Protein AF-0000000072819219 (afdb_homodimer)

Structure (mmCIF, N/CA/C/O backbone):
data_AF-0000000072819219-model_v1
#
loop_
_entity.id
_entity.type
_entity.pdbx_description
1 polymer 'BHLH domain-containing protein'
#
loop_
_atom_site.group_PDB
_atom_site.id
_atom_site.type_symbol
_atom_site.label_atom_id
_atom_site.label_alt_id
_atom_site.label_comp_id
_atom_site.label_asym_id
_atom_site.label_entity_id
_atom_site.label_seq_id
_atom_site.pdbx_PDB_ins_code
_atom_site.Cartn_x
_atom_site.Cartn_y
_atom_site.Cartn_z
_atom_site.occupancy
_atom_site.B_iso_or_equiv
_atom_site.auth_seq_id
_atom_site.auth_comp_id
_atom_site.auth_asym_id
_atom_site.auth_atom_id
_atom_site.pdbx_PDB_model_num
ATOM 1 N N . MET A 1 1 ? -53.031 29.969 -7.188 1 31.7 1 MET A N 1
ATOM 2 C CA . MET A 1 1 ? -52.656 28.703 -6.559 1 31.7 1 MET A CA 1
ATOM 3 C C . MET A 1 1 ? -51.219 28.328 -6.91 1 31.7 1 MET A C 1
ATOM 5 O O . MET A 1 1 ? -50.969 27.797 -7.992 1 31.7 1 MET A O 1
ATOM 9 N N . ILE A 1 2 ? -50.281 29.25 -6.59 1 39.19 2 ILE A N 1
ATOM 10 C CA . ILE A 1 2 ? -48.844 29.328 -6.836 1 39.19 2 ILE A CA 1
ATOM 11 C C . ILE A 1 2 ? -48.156 28.188 -6.09 1 39.19 2 ILE A C 1
ATOM 13 O O . ILE A 1 2 ? -48.125 28.172 -4.855 1 39.19 2 ILE A O 1
ATOM 17 N N . THR A 1 3 ? -48.25 26.969 -6.57 1 36.38 3 THR A N 1
ATOM 18 C CA . THR A 1 3 ? -47.562 25.797 -6.059 1 36.38 3 THR A CA 1
ATOM 19 C C . THR A 1 3 ? -46.062 26.062 -6.004 1 36.38 3 THR A C 1
ATOM 21 O O . THR A 1 3 ? -45.438 26.312 -7.035 1 36.38 3 THR A O 1
ATOM 24 N N . ALA A 1 4 ? -45.625 26.719 -4.926 1 33.94 4 ALA A N 1
ATOM 25 C CA . ALA A 1 4 ? -44.219 26.859 -4.578 1 33.94 4 ALA A CA 1
ATOM 26 C C . ALA A 1 4 ? -43.469 25.531 -4.703 1 33.94 4 ALA A C 1
ATOM 28 O O . ALA A 1 4 ? -43.812 24.562 -4.027 1 33.94 4 ALA A O 1
ATOM 29 N N . ALA A 1 5 ? -43.125 25.172 -5.949 1 35.19 5 ALA A N 1
ATOM 30 C CA . ALA A 1 5 ? -42.25 24.031 -6.184 1 35.19 5 ALA A CA 1
ATOM 31 C C . ALA A 1 5 ? -41 24.094 -5.293 1 35.19 5 ALA A C 1
ATOM 33 O O . ALA A 1 5 ? -40.25 25.062 -5.336 1 35.19 5 ALA A O 1
ATOM 34 N N . LEU A 1 6 ? -41.188 23.656 -4.047 1 32.19 6 LEU A N 1
ATOM 35 C CA . LEU A 1 6 ? -40.031 23.469 -3.15 1 32.19 6 LEU A CA 1
ATOM 36 C C . LEU A 1 6 ? -38.906 22.781 -3.873 1 32.19 6 LEU A C 1
ATOM 38 O O . LEU A 1 6 ? -39.031 21.672 -4.395 1 32.19 6 LEU A O 1
ATOM 42 N N . ILE A 1 7 ? -38.125 23.516 -4.672 1 33.53 7 ILE A N 1
ATOM 43 C CA . ILE A 1 7 ? -36.844 23.031 -5.211 1 33.53 7 ILE A CA 1
ATOM 44 C C . ILE A 1 7 ? -36 22.438 -4.086 1 33.53 7 ILE A C 1
ATOM 46 O O . ILE A 1 7 ? -35.656 23.125 -3.133 1 33.53 7 ILE A O 1
ATOM 50 N N . SER A 1 8 ? -36.375 21.203 -3.682 1 31.69 8 SER A N 1
ATOM 51 C CA . SER A 1 8 ? -35.5 20.484 -2.771 1 31.69 8 SER A CA 1
ATOM 52 C C . SER A 1 8 ? -34.031 20.672 -3.168 1 31.69 8 SER A C 1
ATOM 54 O O . SER A 1 8 ? -33.656 20.391 -4.305 1 31.69 8 SER A O 1
ATOM 56 N N . LYS A 1 9 ? -33.438 21.75 -2.701 1 34.47 9 LYS A N 1
ATOM 57 C CA . LYS A 1 9 ? -31.984 21.844 -2.754 1 34.47 9 LYS A CA 1
ATOM 58 C C . LYS A 1 9 ? -31.328 20.5 -2.434 1 34.47 9 LYS A C 1
ATOM 60 O O . LYS A 1 9 ? -31.484 19.984 -1.327 1 34.47 9 LYS A O 1
ATOM 65 N N . ARG A 1 10 ? -31.375 19.578 -3.438 1 32.88 10 ARG A N 1
ATOM 66 C CA . ARG A 1 10 ? -30.484 18.438 -3.295 1 32.88 10 ARG A CA 1
ATOM 67 C C . ARG A 1 10 ? -29.156 18.844 -2.68 1 32.88 10 ARG A C 1
ATOM 69 O O . ARG A 1 10 ? -28.484 19.75 -3.172 1 32.88 10 ARG A O 1
ATOM 76 N N . ASN A 1 11 ? -29.062 18.859 -1.37 1 31.69 11 ASN A N 1
ATOM 77 C CA . ASN A 1 11 ? -27.781 18.953 -0.695 1 31.69 11 ASN A CA 1
ATOM 78 C C . ASN A 1 11 ? -26.656 18.328 -1.525 1 31.69 11 ASN A C 1
ATOM 80 O O . ASN A 1 11 ? -26.828 17.234 -2.066 1 31.69 11 ASN A O 1
ATOM 84 N N . PRO A 1 12 ? -25.906 19.094 -2.297 1 34.06 12 PRO A N 1
ATOM 85 C CA . PRO A 1 12 ? -24.797 18.438 -3.006 1 34.06 12 PRO A CA 1
ATOM 86 C C . PRO A 1 12 ? -24.234 17.25 -2.236 1 34.06 12 PRO A C 1
ATOM 88 O O . PRO A 1 12 ? -23.859 17.391 -1.07 1 34.06 12 PRO A O 1
ATOM 91 N N . GLU A 1 13 ? -24.812 16.094 -2.199 1 35.03 13 GLU A N 1
ATOM 92 C CA . GLU A 1 13 ? -24.219 14.852 -1.725 1 35.03 13 GLU A CA 1
ATOM 93 C C . GLU A 1 13 ? -22.703 14.891 -1.84 1 35.03 13 GLU A C 1
ATOM 95 O O . GLU A 1 13 ? -22.156 15.352 -2.85 1 35.03 13 GLU A O 1
ATOM 100 N N . GLY A 1 14 ? -22 15.266 -0.851 1 34.5 14 GLY A N 1
ATOM 101 C CA . GLY A 1 14 ? -20.547 15.227 -0.742 1 34.5 14 GLY A CA 1
ATOM 102 C C . GLY A 1 14 ? -19.906 14.18 -1.637 1 34.5 14 GLY A C 1
ATOM 103 O O . GLY A 1 14 ? -20.422 13.055 -1.747 1 34.5 14 GLY A O 1
ATOM 104 N N . SER A 1 15 ? -19.453 14.445 -2.844 1 39.25 15 SER A N 1
ATOM 105 C CA . SER A 1 15 ? -18.641 13.617 -3.732 1 39.25 15 SER A CA 1
ATOM 106 C C . SER A 1 15 ? -17.812 12.609 -2.945 1 39.25 15 SER A C 1
ATOM 108 O O . SER A 1 15 ? -16.797 12.977 -2.334 1 39.25 15 SER A O 1
ATOM 110 N N . THR A 1 16 ? -18.328 11.812 -2.066 1 41.88 16 THR A N 1
ATOM 111 C CA . THR A 1 16 ? -17.562 10.695 -1.522 1 41.88 16 THR A CA 1
ATOM 112 C C . THR A 1 16 ? -16.594 10.133 -2.566 1 41.88 16 THR A C 1
ATOM 114 O O . THR A 1 16 ? -17.016 9.727 -3.652 1 41.88 16 THR A O 1
ATOM 117 N N . SER A 1 17 ? -15.477 10.773 -2.805 1 48.47 17 SER A N 1
ATOM 118 C CA . SER A 1 17 ? -14.398 10.25 -3.637 1 48.47 17 SER A CA 1
ATOM 119 C C . SER A 1 17 ? -14.438 8.727 -3.707 1 48.47 17 SER A C 1
ATOM 121 O O . SER A 1 17 ? -14.227 8.047 -2.699 1 48.47 17 SER A O 1
ATOM 123 N N . GLU A 1 18 ? -15.438 8.195 -4.324 1 51.66 18 GLU A N 1
ATOM 124 C CA . GLU A 1 18 ? -15.586 6.773 -4.613 1 51.66 18 GLU A CA 1
ATOM 125 C C . GLU A 1 18 ? -14.227 6.121 -4.855 1 51.66 18 GLU A C 1
ATOM 127 O O . GLU A 1 18 ? -13.391 6.66 -5.594 1 51.66 18 GLU A O 1
ATOM 132 N N . ASN A 1 19 ? -13.758 5.367 -3.955 1 62.84 19 ASN A N 1
ATOM 133 C CA . ASN A 1 19 ? -12.539 4.586 -4.113 1 62.84 19 ASN A CA 1
ATOM 134 C C . ASN A 1 19 ? -12.43 3.994 -5.516 1 62.84 19 ASN A C 1
ATOM 136 O O . ASN A 1 19 ? -13.18 3.088 -5.875 1 62.84 19 ASN A O 1
ATOM 140 N N . LYS A 1 20 ? -11.867 4.734 -6.457 1 77.12 20 LYS A N 1
ATOM 141 C CA . LYS A 1 20 ? -11.617 4.355 -7.848 1 77.12 20 LYS A CA 1
ATOM 142 C C . LYS A 1 20 ? -11.109 2.918 -7.941 1 77.12 20 LYS A C 1
ATOM 144 O O . LYS A 1 20 ? -11.375 2.225 -8.922 1 77.12 20 LYS A O 1
ATOM 149 N N . TRP A 1 21 ? -10.492 2.363 -6.883 1 86.62 21 TRP A N 1
ATOM 150 C CA . TRP A 1 21 ? -9.82 1.07 -6.922 1 86.62 21 TRP A CA 1
ATOM 151 C C . TRP A 1 21 ? -10.703 -0.025 -6.336 1 86.62 21 TRP A C 1
ATOM 153 O O . TRP A 1 21 ? -10.414 -1.214 -6.492 1 86.62 21 TRP A O 1
ATOM 163 N N . GLY A 1 22 ? -11.797 0.302 -5.754 1 74.81 22 GLY A N 1
ATOM 164 C CA . GLY A 1 22 ? -12.617 -0.673 -5.055 1 74.81 22 GLY A CA 1
ATOM 165 C C . GLY A 1 22 ? -13.57 -1.417 -5.973 1 74.81 22 GLY A C 1
ATOM 166 O O . GLY A 1 22 ? -14.156 -2.426 -5.578 1 74.81 22 GLY A O 1
ATOM 167 N N . THR A 1 23 ? -13.5 -1.023 -7.156 1 75.38 23 THR A N 1
ATOM 168 C CA . THR A 1 23 ? -14.477 -1.645 -8.047 1 75.38 23 THR A CA 1
ATOM 169 C C . THR A 1 23 ? -13.93 -2.943 -8.625 1 75.38 23 THR A C 1
ATOM 171 O O . THR A 1 23 ? -12.727 -3.068 -8.852 1 75.38 23 THR A O 1
ATOM 174 N N . GLY A 1 24 ? -14.859 -3.984 -8.828 1 87.06 24 GLY A N 1
ATOM 175 C CA . GLY A 1 24 ? -14.523 -5.262 -9.438 1 87.06 24 GLY A CA 1
ATOM 176 C C . GLY A 1 24 ? -13.992 -5.129 -10.852 1 87.06 24 GLY A C 1
ATOM 177 O O . GLY A 1 24 ? -13.242 -5.984 -11.32 1 87.06 24 GLY A O 1
ATOM 178 N N . ALA A 1 25 ? -14.312 -4.039 -11.438 1 89.88 25 ALA A N 1
ATOM 179 C CA . ALA A 1 25 ? -13.891 -3.846 -12.82 1 89.88 25 ALA A CA 1
ATOM 180 C C . ALA A 1 25 ? -12.391 -3.592 -12.906 1 89.88 25 ALA A C 1
ATOM 182 O O . ALA A 1 25 ? -11.711 -4.129 -13.789 1 89.88 25 ALA A O 1
ATOM 183 N N . ARG A 1 26 ? -11.875 -2.807 -12.031 1 91.06 26 ARG A N 1
ATOM 184 C CA . ARG A 1 26 ? -10.445 -2.512 -12.047 1 91.06 26 ARG A CA 1
ATOM 185 C C . ARG A 1 26 ? -9.625 -3.748 -11.695 1 91.06 26 ARG A C 1
ATOM 187 O O . ARG A 1 26 ? -8.547 -3.969 -12.258 1 91.06 26 ARG A O 1
ATOM 194 N N . GLU A 1 27 ? -10.141 -4.457 -10.836 1 92.75 27 GLU A N 1
ATOM 195 C CA . GLU A 1 27 ? -9.484 -5.711 -10.477 1 92.75 27 GLU A CA 1
ATOM 196 C C . GLU A 1 27 ? -9.398 -6.656 -11.664 1 92.75 27 GLU A C 1
ATOM 198 O O . GLU A 1 27 ? -8.359 -7.27 -11.906 1 92.75 27 GLU A O 1
ATOM 203 N N . ARG A 1 28 ? -10.531 -6.785 -12.375 1 93 28 ARG A N 1
ATOM 204 C CA . ARG A 1 28 ? -10.578 -7.66 -13.547 1 93 28 ARG A CA 1
ATOM 205 C C . ARG A 1 28 ? -9.625 -7.172 -14.633 1 93 28 ARG A C 1
ATOM 207 O O . ARG A 1 28 ? -8.938 -7.973 -15.266 1 93 28 ARG A O 1
ATOM 214 N N . THR A 1 29 ? -9.625 -5.926 -14.852 1 94.06 29 THR A N 1
ATOM 215 C CA . THR A 1 29 ? -8.719 -5.34 -15.828 1 94.06 29 THR A CA 1
ATOM 216 C C . THR A 1 29 ? -7.27 -5.602 -15.453 1 94.06 29 THR A C 1
ATOM 218 O O . THR A 1 29 ? -6.453 -5.965 -16.297 1 94.06 29 THR A O 1
ATOM 221 N N . TYR A 1 30 ? -6.957 -5.406 -14.211 1 95.44 30 TYR A N 1
ATOM 222 C CA . TYR A 1 30 ? -5.598 -5.656 -13.75 1 95.44 30 TYR A CA 1
ATOM 223 C C . TYR A 1 30 ? -5.207 -7.117 -13.961 1 95.44 30 TYR A C 1
ATOM 225 O O . TYR A 1 30 ? -4.113 -7.41 -14.445 1 95.44 30 TYR A O 1
ATOM 233 N N . ARG A 1 31 ? -6.07 -7.961 -13.516 1 93.94 31 ARG A N 1
ATOM 234 C CA . ARG A 1 31 ? -5.793 -9.383 -13.664 1 93.94 31 ARG A CA 1
ATOM 235 C C . ARG A 1 31 ? -5.516 -9.742 -15.117 1 93.94 31 ARG A C 1
ATOM 237 O O . ARG A 1 31 ? -4.566 -10.477 -15.414 1 93.94 31 ARG A O 1
ATOM 244 N N . ARG A 1 32 ? -6.34 -9.227 -15.93 1 94.19 32 ARG A N 1
ATOM 245 C CA . ARG A 1 32 ? -6.168 -9.492 -17.359 1 94.19 32 ARG A CA 1
ATOM 246 C C . ARG A 1 32 ? -4.828 -8.969 -17.859 1 94.19 32 ARG A C 1
ATOM 248 O O . ARG A 1 32 ? -4.094 -9.68 -18.547 1 94.19 32 ARG A O 1
ATOM 255 N N . ARG A 1 33 ? -4.527 -7.824 -17.516 1 93.31 33 ARG A N 1
ATOM 256 C CA . ARG A 1 33 ? -3.277 -7.207 -17.938 1 93.31 33 ARG A CA 1
ATOM 257 C C . ARG A 1 33 ? -2.076 -7.953 -17.375 1 93.31 33 ARG A C 1
ATOM 259 O O . ARG A 1 33 ? -1.057 -8.109 -18.047 1 93.31 33 ARG A O 1
ATOM 266 N N . LEU A 1 34 ? -2.197 -8.328 -16.125 1 93.19 34 LEU A N 1
ATOM 267 C CA . LEU A 1 34 ? -1.106 -9.055 -15.492 1 93.19 34 LEU A CA 1
ATOM 268 C C . LEU A 1 34 ? -0.851 -10.383 -16.203 1 93.19 34 LEU A C 1
ATOM 270 O O . LEU A 1 34 ? 0.296 -10.711 -16.516 1 93.19 34 LEU A O 1
ATOM 274 N N . LEU A 1 35 ? -1.87 -11.141 -16.453 1 91.88 35 LEU A N 1
ATOM 275 C CA . LEU A 1 35 ? -1.737 -12.43 -17.125 1 91.88 35 LEU A CA 1
ATOM 276 C C . LEU A 1 35 ? -1.16 -12.258 -18.531 1 91.88 35 LEU A C 1
ATOM 278 O O . LEU A 1 35 ? -0.298 -13.031 -18.953 1 91.88 35 LEU A O 1
ATOM 282 N N . GLU A 1 36 ? -1.673 -11.25 -19.234 1 91.81 36 GLU A N 1
ATOM 283 C CA . GLU A 1 36 ? -1.146 -10.961 -20.562 1 91.81 36 GLU A CA 1
ATOM 284 C C . GLU A 1 36 ? 0.342 -10.633 -20.516 1 91.81 36 GLU A C 1
ATOM 286 O O . GLU A 1 36 ? 1.123 -11.117 -21.328 1 91.81 36 GLU A O 1
ATOM 291 N N . ALA A 1 37 ? 0.728 -9.828 -19.5 1 90.25 37 ALA A N 1
ATOM 292 C CA . ALA A 1 37 ? 2.123 -9.414 -19.375 1 90.25 37 ALA A CA 1
ATOM 293 C C . ALA A 1 37 ? 3.008 -10.594 -18.969 1 90.25 37 ALA A C 1
ATOM 295 O O . ALA A 1 37 ? 4.137 -10.719 -19.453 1 90.25 37 ALA A O 1
ATOM 296 N N . LEU A 1 38 ? 2.525 -11.461 -18.188 1 87.94 38 LEU A N 1
ATOM 297 C CA . LEU A 1 38 ? 3.285 -12.633 -17.75 1 87.94 38 LEU A CA 1
ATOM 298 C C . LEU A 1 38 ? 3.484 -13.609 -18.906 1 87.94 38 LEU A C 1
ATOM 300 O O . LEU A 1 38 ? 4.551 -14.203 -19.047 1 87.94 38 LEU A O 1
ATOM 304 N N . CYS A 1 39 ? 2.484 -13.758 -19.641 1 88.5 39 CYS A N 1
ATOM 305 C CA . CYS A 1 39 ? 2.566 -14.633 -20.812 1 88.5 39 CYS A CA 1
ATOM 306 C C . CYS A 1 39 ? 3.596 -14.125 -21.812 1 88.5 39 CYS A C 1
ATOM 308 O O . CYS A 1 39 ? 4.359 -14.906 -22.375 1 88.5 39 CYS A O 1
ATOM 310 N N . ARG A 1 40 ? 3.619 -12.852 -21.969 1 85.94 40 ARG A N 1
ATOM 311 C CA . ARG A 1 40 ? 4.59 -12.258 -22.891 1 85.94 40 ARG A CA 1
ATOM 312 C C . ARG A 1 40 ? 6.012 -12.43 -22.359 1 85.94 40 ARG A C 1
ATOM 314 O O . ARG A 1 40 ? 6.945 -12.625 -23.141 1 85.94 40 ARG A O 1
ATOM 321 N N . ALA A 1 41 ? 6.164 -12.375 -21.062 1 82.5 41 ALA A N 1
ATOM 322 C CA . ALA A 1 41 ? 7.484 -12.492 -20.453 1 82.5 41 ALA A CA 1
ATOM 323 C C . ALA A 1 41 ? 7.992 -13.93 -20.516 1 82.5 41 ALA A C 1
ATOM 325 O O . ALA A 1 41 ? 9.195 -14.172 -20.656 1 82.5 41 ALA A O 1
ATOM 326 N N . ARG A 1 42 ? 7.141 -14.906 -20.328 1 79.88 42 ARG A N 1
ATOM 327 C CA . ARG A 1 42 ? 7.516 -16.312 -20.359 1 79.88 42 ARG A CA 1
ATOM 328 C C . ARG A 1 42 ? 7.977 -16.719 -21.75 1 79.88 42 ARG A C 1
ATOM 330 O O . ARG A 1 42 ? 8.812 -17.609 -21.906 1 79.88 42 ARG A O 1
ATOM 337 N N . GLY A 1 43 ? 7.355 -16.219 -22.672 1 74.31 43 GLY A N 1
ATOM 338 C CA . GLY A 1 43 ? 7.719 -16.562 -24.031 1 74.31 43 GLY A CA 1
ATOM 339 C C . GLY A 1 43 ? 8.953 -15.844 -24.531 1 74.31 43 GLY A C 1
ATOM 340 O O . GLY A 1 43 ? 9.547 -16.219 -25.531 1 74.31 43 GLY A O 1
ATOM 341 N N . GLY A 1 44 ? 9.336 -14.875 -23.797 1 70.94 44 GLY A N 1
ATOM 342 C CA . GLY A 1 44 ? 10.469 -14.102 -24.266 1 70.94 44 GLY A CA 1
ATOM 343 C C . GLY A 1 44 ? 11.75 -14.383 -23.5 1 70.94 44 GLY A C 1
ATOM 344 O O . GLY A 1 44 ? 11.805 -15.32 -22.703 1 70.94 44 GLY A O 1
ATOM 345 N N . SER A 1 45 ? 12.812 -13.742 -23.906 1 67.81 45 SER A N 1
ATOM 346 C CA . SER A 1 45 ? 14.156 -13.906 -23.359 1 67.81 45 SER A CA 1
ATOM 347 C C . SER A 1 45 ? 14.234 -13.414 -21.922 1 67.81 45 SER A C 1
ATOM 349 O O . SER A 1 45 ? 15.125 -13.82 -21.172 1 67.81 45 SER A O 1
ATOM 351 N N . ALA A 1 46 ? 13.273 -12.594 -21.562 1 65.75 46 ALA A N 1
ATOM 352 C CA . ALA A 1 46 ? 13.406 -12.008 -20.234 1 65.75 46 ALA A CA 1
ATOM 353 C C . ALA A 1 46 ? 12.594 -12.789 -19.203 1 65.75 46 ALA A C 1
ATOM 355 O O . ALA A 1 46 ? 11.391 -12.555 -19.047 1 65.75 46 ALA A O 1
ATOM 356 N N . SER A 1 47 ? 12.969 -14.031 -18.953 1 72.25 47 SER A N 1
ATOM 357 C CA . SER A 1 47 ? 12.266 -14.852 -17.969 1 72.25 47 SER A CA 1
ATOM 358 C C . SER A 1 47 ? 12.914 -14.742 -16.594 1 72.25 47 SER A C 1
ATOM 360 O O . SER A 1 47 ? 14.062 -14.305 -16.469 1 72.25 47 SER A O 1
ATOM 362 N N . GLY A 1 48 ? 12.062 -14.562 -15.508 1 80.38 48 GLY A N 1
ATOM 363 C CA . GLY A 1 48 ? 12.617 -14.523 -14.164 1 80.38 48 GLY A CA 1
ATOM 364 C C . GLY A 1 48 ? 11.891 -13.562 -13.25 1 80.38 48 GLY A C 1
ATOM 365 O O . GLY A 1 48 ? 10.867 -12.984 -13.625 1 80.38 48 GLY A O 1
ATOM 366 N N . PRO A 1 49 ? 12.445 -13.406 -12.188 1 84.62 49 PRO A N 1
ATOM 367 C CA . PRO A 1 49 ? 11.797 -12.578 -11.172 1 84.62 49 PRO A CA 1
ATOM 368 C C . PRO A 1 49 ? 11.672 -11.117 -11.586 1 84.62 49 PRO A C 1
ATOM 370 O O . PRO A 1 49 ? 10.695 -10.453 -11.242 1 84.62 49 PRO A O 1
ATOM 373 N N . ARG A 1 50 ? 12.609 -10.594 -12.297 1 87.69 50 ARG A N 1
ATOM 374 C CA . ARG A 1 50 ? 12.57 -9.211 -12.742 1 87.69 50 ARG A CA 1
ATOM 375 C C . ARG A 1 50 ? 11.469 -9.008 -13.781 1 87.69 50 ARG A C 1
ATOM 377 O O . ARG A 1 50 ? 10.789 -7.973 -13.781 1 87.69 50 ARG A O 1
ATOM 384 N N . ALA A 1 51 ? 11.367 -9.969 -14.609 1 87.88 51 ALA A N 1
ATOM 385 C CA . ALA A 1 51 ? 10.328 -9.891 -15.633 1 87.88 51 ALA A CA 1
ATOM 386 C C . ALA A 1 51 ? 8.938 -9.914 -15.008 1 87.88 51 ALA A C 1
ATOM 388 O O . ALA A 1 51 ? 8.039 -9.203 -15.461 1 87.88 51 ALA A O 1
ATOM 389 N N . VAL A 1 52 ? 8.773 -10.68 -13.969 1 88.56 52 VAL A N 1
ATOM 390 C CA . VAL A 1 52 ? 7.496 -10.766 -13.273 1 88.56 52 VAL A CA 1
ATOM 391 C C . VAL A 1 52 ? 7.199 -9.445 -12.578 1 88.56 52 VAL A C 1
ATOM 393 O O . VAL A 1 52 ? 6.062 -8.961 -12.609 1 88.56 52 VAL A O 1
ATOM 396 N N . LYS A 1 53 ? 8.242 -8.93 -11.992 1 91.44 53 LYS A N 1
ATOM 397 C CA . LYS A 1 53 ? 8.086 -7.633 -11.336 1 91.44 53 LYS A CA 1
ATOM 398 C C . LYS A 1 53 ? 7.656 -6.562 -12.336 1 91.44 53 LYS A C 1
ATOM 400 O O . LYS A 1 53 ? 6.727 -5.797 -12.07 1 91.44 53 LYS A O 1
ATOM 405 N N . GLU A 1 54 ? 8.328 -6.543 -13.422 1 90.88 54 GLU A N 1
ATOM 406 C CA . GLU A 1 54 ? 8.016 -5.551 -14.445 1 90.88 54 GLU A CA 1
ATOM 407 C C . GLU A 1 54 ? 6.598 -5.742 -14.984 1 90.88 54 GLU A C 1
ATOM 409 O O . GLU A 1 54 ? 5.895 -4.766 -15.242 1 90.88 54 GLU A O 1
ATOM 414 N N . ALA A 1 55 ? 6.262 -6.965 -15.125 1 91.94 55 ALA A N 1
ATOM 415 C CA . ALA A 1 55 ? 4.91 -7.277 -15.586 1 91.94 55 ALA A CA 1
ATOM 416 C C . ALA A 1 55 ? 3.861 -6.797 -14.586 1 91.94 55 ALA A C 1
ATOM 418 O O . ALA A 1 55 ? 2.893 -6.133 -14.969 1 91.94 55 ALA A O 1
ATOM 419 N N . ALA A 1 56 ? 4.078 -7.102 -13.344 1 94.06 56 ALA A N 1
ATOM 420 C CA . ALA A 1 56 ? 3.131 -6.723 -12.305 1 94.06 56 ALA A CA 1
ATOM 421 C C . ALA A 1 56 ? 3.057 -5.207 -12.148 1 94.06 56 ALA A C 1
ATOM 423 O O . ALA A 1 56 ? 1.969 -4.641 -12.023 1 94.06 56 ALA A O 1
ATOM 424 N N . ASP A 1 57 ? 4.199 -4.504 -12.172 1 93.5 57 ASP A N 1
ATOM 425 C CA . ASP A 1 57 ? 4.254 -3.053 -12.031 1 93.5 57 ASP A CA 1
ATOM 426 C C . ASP A 1 57 ? 3.584 -2.359 -13.219 1 93.5 57 ASP A C 1
ATOM 428 O O . ASP A 1 57 ? 2.809 -1.42 -13.039 1 93.5 57 ASP A O 1
ATOM 432 N N . SER A 1 58 ? 3.969 -2.842 -14.445 1 93.25 58 SER A N 1
ATOM 433 C CA . SER A 1 58 ? 3.387 -2.227 -15.633 1 93.25 58 SER A CA 1
ATOM 434 C C . SER A 1 58 ? 1.879 -2.441 -15.68 1 93.25 58 SER A C 1
ATOM 436 O O . SER A 1 58 ? 1.129 -1.534 -16.047 1 93.25 58 SER A O 1
ATOM 438 N N . ALA A 1 59 ? 1.428 -3.613 -15.328 1 95.94 59 ALA A N 1
ATOM 439 C CA . ALA A 1 59 ? -0.007 -3.883 -15.289 1 95.94 59 ALA A CA 1
ATOM 440 C C . ALA A 1 59 ? -0.715 -2.951 -14.312 1 95.94 59 ALA A C 1
ATOM 442 O O . ALA A 1 59 ? -1.792 -2.43 -14.617 1 95.94 59 ALA A O 1
ATOM 443 N N . LEU A 1 60 ? -0.116 -2.74 -13.18 1 96.44 60 LEU A N 1
ATOM 444 C CA . LEU A 1 60 ? -0.707 -1.854 -12.18 1 96.44 60 LEU A CA 1
ATOM 445 C C . LEU A 1 60 ? -0.774 -0.421 -12.695 1 96.44 60 LEU A C 1
ATOM 447 O O . LEU A 1 60 ? -1.819 0.227 -12.609 1 96.44 60 LEU A O 1
ATOM 451 N N . ALA A 1 61 ? 0.35 0.025 -13.227 1 96.12 61 ALA A N 1
ATOM 452 C CA . ALA A 1 61 ? 0.426 1.396 -13.719 1 96.12 61 ALA A CA 1
ATOM 453 C C . ALA A 1 61 ? -0.538 1.612 -14.883 1 96.12 61 ALA A C 1
ATOM 455 O O . ALA A 1 61 ? -1.178 2.662 -14.984 1 96.12 61 ALA A O 1
ATOM 456 N N . LEU A 1 62 ? -0.705 0.628 -15.719 1 94.69 62 LEU A N 1
ATOM 457 C CA . LEU A 1 62 ? -1.607 0.733 -16.859 1 94.69 62 LEU A CA 1
ATOM 458 C C . LEU A 1 62 ? -3.062 0.735 -16.406 1 94.69 62 LEU A C 1
ATOM 460 O O . LEU A 1 62 ? -3.906 1.4 -17 1 94.69 62 LEU A O 1
ATOM 464 N N . THR A 1 63 ? -3.285 -0.017 -15.375 1 95.12 63 THR A N 1
ATOM 465 C CA . THR A 1 63 ? -4.633 -0.022 -14.82 1 95.12 63 THR A CA 1
ATOM 466 C C . THR A 1 63 ? -4.992 1.349 -14.258 1 95.12 63 THR A C 1
ATOM 468 O O . THR A 1 63 ? -6.156 1.744 -14.266 1 95.12 63 THR A O 1
ATOM 471 N N . ALA A 1 64 ? -3.998 2.074 -13.789 1 94.06 64 ALA A N 1
ATOM 472 C CA . ALA A 1 64 ? -4.195 3.43 -13.281 1 94.06 64 ALA A CA 1
ATOM 473 C C . ALA A 1 64 ? -4.336 4.426 -14.43 1 94.06 64 ALA A C 1
ATOM 475 O O . ALA A 1 64 ? -4.605 5.609 -14.203 1 94.06 64 ALA A O 1
ATOM 476 N N . ARG A 1 65 ? -4.152 4.062 -15.547 1 89.69 65 ARG A N 1
ATOM 477 C CA . ARG A 1 65 ? -4.332 4.812 -16.781 1 89.69 65 ARG A CA 1
ATOM 478 C C . ARG A 1 65 ? -3.408 6.027 -16.828 1 89.69 65 ARG A C 1
ATOM 480 O O . ARG A 1 65 ? -3.777 7.078 -17.359 1 89.69 65 ARG A O 1
ATOM 487 N N . GLY A 1 66 ? -2.307 5.984 -16.078 1 84.31 66 GLY A N 1
ATOM 488 C CA . GLY A 1 66 ? -1.341 7.074 -16.078 1 84.31 66 GLY A CA 1
ATOM 489 C C . GLY A 1 66 ? -1.886 8.359 -15.492 1 84.31 66 GLY A C 1
ATOM 490 O O . GLY A 1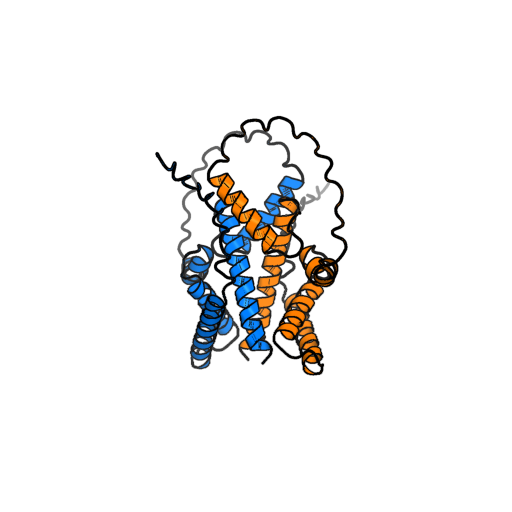 66 ? -1.376 9.445 -15.781 1 84.31 66 GLY A O 1
ATOM 491 N N . ARG A 1 67 ? -2.869 8.305 -14.695 1 88.19 67 ARG A N 1
ATOM 492 C CA . ARG A 1 67 ? -3.521 9.5 -14.172 1 88.19 67 ARG A CA 1
ATOM 493 C C . ARG A 1 67 ? -2.852 9.969 -12.883 1 88.19 67 ARG A C 1
ATOM 495 O O . ARG A 1 67 ? -3.145 11.055 -12.391 1 88.19 67 ARG A O 1
ATOM 502 N N . SER A 1 68 ? -2.051 9.172 -12.383 1 94.06 68 SER A N 1
ATOM 503 C CA . SER A 1 68 ? -1.336 9.492 -11.148 1 94.06 68 SER A CA 1
ATOM 504 C C . SER A 1 68 ? 0.165 9.602 -11.398 1 94.06 68 SER A C 1
ATOM 506 O O . SER A 1 68 ? 0.678 9.078 -12.391 1 94.06 68 SER A O 1
ATOM 508 N N . ARG A 1 69 ? 0.8 10.422 -10.602 1 93.94 69 ARG A N 1
ATOM 509 C CA . ARG A 1 69 ? 2.244 10.594 -10.734 1 93.94 69 ARG A CA 1
ATOM 510 C C . ARG A 1 69 ? 2.973 9.266 -10.555 1 93.94 69 ARG A C 1
ATOM 512 O O . ARG A 1 69 ? 3.934 8.977 -11.273 1 93.94 69 ARG A O 1
ATOM 519 N N . TRP A 1 70 ? 2.502 8.531 -9.547 1 96.44 70 TRP A N 1
ATOM 520 C CA . TRP A 1 70 ? 3.186 7.266 -9.289 1 96.44 70 TRP A CA 1
ATOM 521 C C . TRP A 1 70 ? 3.072 6.332 -10.484 1 96.44 70 TRP A C 1
ATOM 523 O O . TRP A 1 70 ? 4.031 5.641 -10.836 1 96.44 70 TRP A O 1
ATOM 533 N N . SER A 1 71 ? 1.927 6.211 -11.164 1 96.12 71 SER A N 1
ATOM 534 C CA . SER A 1 71 ? 1.765 5.312 -12.305 1 96.12 71 SER A CA 1
ATOM 535 C C . SER A 1 71 ? 2.615 5.762 -13.492 1 96.12 71 SER A C 1
ATOM 537 O O . SER A 1 71 ? 3.195 4.934 -14.195 1 96.12 71 SER A O 1
ATOM 539 N N . ARG A 1 72 ? 2.693 7.055 -13.656 1 94.94 72 ARG A N 1
ATOM 540 C CA . ARG A 1 72 ? 3.553 7.582 -14.719 1 94.94 72 ARG A CA 1
ATOM 541 C C . ARG A 1 72 ? 5.023 7.297 -14.422 1 94.94 72 ARG A C 1
ATOM 543 O O . ARG A 1 72 ? 5.785 6.953 -15.32 1 94.94 72 ARG A O 1
ATOM 550 N N . ALA A 1 73 ? 5.371 7.461 -13.188 1 95.75 73 ALA A N 1
ATOM 5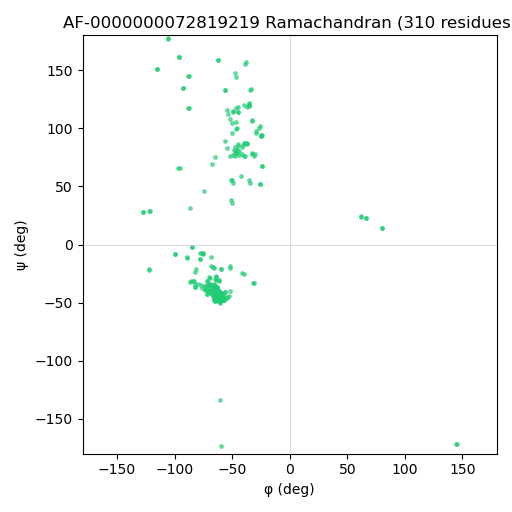51 C CA . ALA A 1 73 ? 6.75 7.184 -12.789 1 95.75 73 ALA A CA 1
ATOM 552 C C . ALA A 1 73 ? 7.105 5.723 -13.039 1 95.75 73 ALA A C 1
ATOM 554 O O . ALA A 1 73 ? 8.227 5.414 -13.453 1 95.75 73 ALA A O 1
ATOM 555 N N . ILE A 1 74 ? 6.215 4.82 -12.773 1 94.5 74 ILE A N 1
ATOM 556 C CA . ILE A 1 74 ? 6.445 3.395 -12.992 1 94.5 74 ILE A CA 1
ATOM 557 C C . ILE A 1 74 ? 6.598 3.115 -14.484 1 94.5 74 ILE A C 1
ATOM 559 O O . ILE A 1 74 ? 7.461 2.338 -14.891 1 94.5 74 ILE A O 1
ATOM 563 N N . LEU A 1 75 ? 5.742 3.725 -15.203 1 91.75 75 LEU A N 1
ATOM 564 C CA . LEU A 1 75 ? 5.715 3.439 -16.641 1 91.75 75 LEU A CA 1
ATOM 565 C C . LEU A 1 75 ? 6.906 4.078 -17.344 1 91.75 75 LEU A C 1
ATOM 567 O O . LEU A 1 75 ? 7.492 3.484 -18.25 1 91.75 75 LEU A O 1
ATOM 571 N N . PHE A 1 76 ? 7.297 5.32 -16.828 1 87 76 PHE A N 1
ATOM 572 C CA . PHE A 1 76 ? 8.258 6.09 -17.609 1 87 76 PHE A CA 1
ATOM 573 C C . PHE A 1 76 ? 9.508 6.391 -16.781 1 87 76 PHE A C 1
ATOM 575 O O . PHE A 1 76 ? 10.484 6.926 -17.312 1 87 76 PHE A O 1
ATOM 582 N N . GLY A 1 77 ? 9.508 6.371 -15.508 1 72.5 77 GLY A N 1
ATOM 583 C CA . GLY A 1 77 ? 10.578 6.855 -14.648 1 72.5 77 GLY A CA 1
ATOM 584 C C . GLY A 1 77 ? 11.852 6.035 -14.766 1 72.5 77 GLY A C 1
ATOM 585 O O . GLY A 1 77 ? 12.953 6.555 -14.57 1 72.5 77 GLY A O 1
ATOM 586 N N . ARG A 1 78 ? 11.859 4.719 -14.781 1 58.44 78 ARG A N 1
ATOM 587 C CA . ARG A 1 78 ? 13.133 4.008 -14.852 1 58.44 78 ARG A CA 1
ATOM 588 C C . ARG A 1 78 ? 13.984 4.523 -16 1 58.44 78 ARG A C 1
ATOM 590 O O . ARG A 1 78 ? 15.211 4.406 -15.977 1 58.44 78 ARG A O 1
ATOM 597 N N . ARG A 1 79 ? 13.383 5.152 -16.875 1 49.78 79 ARG A N 1
ATOM 598 C CA . ARG A 1 79 ? 14.18 5.496 -18.047 1 49.78 79 ARG A CA 1
ATOM 599 C C . ARG A 1 79 ? 15.125 6.656 -17.75 1 49.78 79 ARG A C 1
ATOM 601 O O . ARG A 1 79 ? 16.141 6.836 -18.438 1 49.78 79 ARG A O 1
ATOM 608 N N . GLY A 1 80 ? 14.594 7.574 -16.953 1 44.31 80 GLY A N 1
ATOM 609 C CA . GLY A 1 80 ? 15.398 8.789 -16.922 1 44.31 80 GLY A CA 1
ATOM 610 C C . GLY A 1 80 ? 16.594 8.695 -15.977 1 44.31 80 GLY A C 1
ATOM 611 O O . GLY A 1 80 ? 17.25 9.695 -15.703 1 44.31 80 GLY A O 1
ATOM 612 N N . GLY A 1 81 ? 16.578 7.809 -15.016 1 41.91 81 GLY A N 1
ATOM 613 C CA . GLY A 1 81 ? 17.594 8.07 -14 1 41.91 81 GLY A CA 1
ATOM 614 C C . GLY A 1 81 ? 18.984 8.258 -14.57 1 41.91 81 GLY A C 1
ATOM 615 O O . GLY A 1 81 ? 19.891 8.68 -13.867 1 41.91 81 GLY A O 1
ATOM 616 N N . ASN A 1 82 ? 19.328 7.488 -15.539 1 38.84 82 ASN A N 1
ATOM 617 C CA . ASN A 1 82 ? 20.75 7.688 -15.797 1 38.84 82 ASN A CA 1
ATOM 618 C C . ASN A 1 82 ? 21.031 9.07 -16.375 1 38.84 82 ASN A C 1
ATOM 620 O O . ASN A 1 82 ? 22.078 9.297 -16.969 1 38.84 82 ASN A O 1
ATOM 624 N N . LEU A 1 83 ? 20.031 9.742 -16.734 1 40.66 83 LEU A N 1
ATOM 625 C CA . LEU A 1 83 ? 20.562 10.836 -17.531 1 40.66 83 LEU A CA 1
ATOM 626 C C . LEU A 1 83 ? 21.531 11.688 -16.703 1 40.66 83 LEU A C 1
ATOM 628 O O . LEU A 1 83 ? 21.5 11.648 -15.477 1 40.66 83 LEU A O 1
ATOM 632 N N . LEU A 1 84 ? 22.047 12.945 -17.312 1 36.62 84 LEU A N 1
ATOM 633 C CA . LEU A 1 84 ? 23.156 13.891 -17.234 1 36.62 84 LEU A CA 1
ATOM 634 C C . LEU A 1 84 ? 23.031 14.781 -16 1 36.62 84 LEU A C 1
ATOM 636 O O . LEU A 1 84 ? 22.203 15.695 -15.977 1 36.62 84 LEU A O 1
ATOM 640 N N . LEU A 1 85 ? 22.766 14.312 -14.898 1 37.88 85 LEU A N 1
ATOM 641 C CA . LEU A 1 85 ? 22.906 15.281 -13.812 1 37.88 85 LEU A CA 1
ATOM 642 C C . LEU A 1 85 ? 24.172 16.109 -13.992 1 37.88 85 LEU A C 1
ATOM 644 O O . LEU A 1 85 ? 25.281 15.617 -13.773 1 37.88 85 LEU A O 1
ATOM 648 N N . LYS A 1 86 ? 24.266 16.828 -15.156 1 33.12 86 LYS A N 1
ATOM 649 C CA . LYS A 1 86 ? 25.344 17.812 -15.234 1 33.12 86 LYS A CA 1
ATOM 650 C C . LYS A 1 86 ? 25.406 18.656 -13.969 1 33.12 86 LYS A C 1
ATOM 652 O O . LYS A 1 86 ? 24.391 18.906 -13.32 1 33.12 86 LYS A O 1
ATOM 657 N N . ALA A 1 87 ? 26.672 19.062 -13.477 1 35.09 87 ALA A N 1
ATOM 658 C CA . ALA A 1 87 ? 27.359 19.875 -12.469 1 35.09 87 ALA A CA 1
ATOM 659 C C . ALA A 1 87 ? 26.812 21.297 -12.461 1 35.09 87 ALA A C 1
ATOM 661 O O . ALA A 1 87 ? 27.156 22.109 -13.32 1 35.09 87 ALA A O 1
ATOM 662 N N . ARG A 1 88 ? 25.531 21.578 -12.625 1 37 88 ARG A N 1
ATOM 663 C CA . ARG A 1 88 ? 25.281 23.016 -12.562 1 37 88 ARG A CA 1
ATOM 664 C C . ARG A 1 88 ? 25.984 23.656 -11.375 1 37 88 ARG A C 1
ATOM 666 O O . ARG A 1 88 ? 26.047 23.062 -10.289 1 37 88 ARG A O 1
ATOM 673 N N . GLY A 1 89 ? 26.891 24.547 -11.602 1 32.5 89 GLY A N 1
ATOM 674 C CA . GLY A 1 89 ? 27.594 25.453 -10.711 1 32.5 89 GLY A CA 1
ATOM 675 C C . GLY A 1 89 ? 26.672 26.141 -9.711 1 32.5 89 GLY A C 1
ATOM 676 O O . GLY A 1 89 ? 25.719 26.812 -10.102 1 32.5 89 GLY A O 1
ATOM 677 N N . ARG A 1 90 ? 26.375 25.531 -8.609 1 36.16 90 ARG A N 1
ATOM 678 C CA . ARG A 1 90 ? 25.609 26.062 -7.492 1 36.1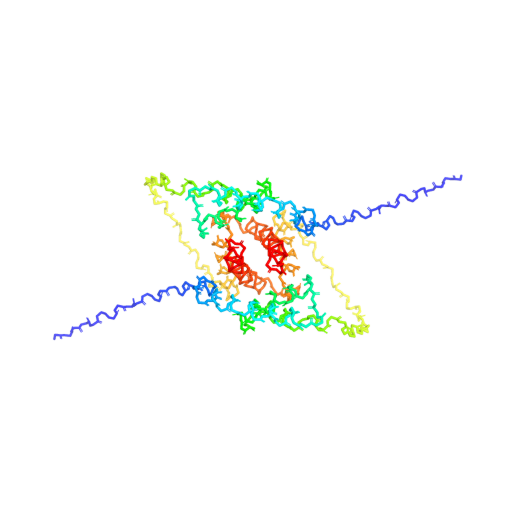6 90 ARG A CA 1
ATOM 679 C C . ARG A 1 90 ? 26.094 27.453 -7.094 1 36.16 90 ARG A C 1
ATOM 681 O O . ARG A 1 90 ? 27.266 27.641 -6.777 1 36.16 90 ARG A O 1
ATOM 688 N N . VAL A 1 91 ? 25.625 28.5 -7.77 1 33.88 91 VAL A N 1
ATOM 689 C CA . VAL A 1 91 ? 25.844 29.812 -7.168 1 33.88 91 VAL A CA 1
ATOM 690 C C . VAL A 1 91 ? 25.406 29.781 -5.707 1 33.88 91 VAL A C 1
ATOM 692 O O . VAL A 1 91 ? 24.328 29.266 -5.383 1 33.88 91 VAL A O 1
ATOM 695 N N . LEU A 1 92 ? 26.281 29.938 -4.746 1 35.62 92 LEU A N 1
ATOM 696 C CA . LEU A 1 92 ? 26.188 30.125 -3.303 1 35.62 92 LEU A CA 1
ATOM 697 C C . LEU A 1 92 ? 25.234 31.25 -2.947 1 35.62 92 LEU A C 1
ATOM 699 O O . LEU A 1 92 ? 25.547 32.438 -3.174 1 35.62 92 LEU A O 1
ATOM 703 N N . VAL A 1 93 ? 23.969 31.281 -3.35 1 34.69 93 VAL A N 1
ATOM 704 C CA . VAL A 1 93 ? 23.156 32.344 -2.752 1 34.69 93 VAL A CA 1
ATOM 705 C C . VAL A 1 93 ? 23.234 32.25 -1.229 1 34.69 93 VAL A C 1
ATOM 707 O O . VAL A 1 93 ? 23.109 31.172 -0.659 1 34.69 93 VAL A O 1
ATOM 710 N N . ARG A 1 94 ? 23.781 33.219 -0.523 1 36.81 94 ARG A N 1
ATOM 711 C CA . ARG A 1 94 ? 23.891 33.5 0.901 1 36.81 94 ARG A CA 1
ATOM 712 C C . ARG A 1 94 ? 22.547 33.438 1.589 1 36.81 94 ARG A C 1
ATOM 714 O O . ARG A 1 94 ? 21.656 34.219 1.305 1 36.81 94 ARG A O 1
ATOM 721 N N . ARG A 1 95 ? 21.984 32.25 1.86 1 38.22 95 ARG A N 1
ATOM 722 C CA . ARG A 1 95 ? 20.75 32.125 2.645 1 38.22 95 ARG A CA 1
ATOM 723 C C . ARG A 1 95 ? 20.859 32.875 3.961 1 38.22 95 ARG A C 1
ATOM 725 O O . ARG A 1 95 ? 21.891 32.844 4.629 1 38.22 95 ARG A O 1
ATOM 732 N N . GLY A 1 96 ? 20.172 34 4.109 1 39.16 96 GLY A N 1
ATOM 733 C CA . GLY A 1 96 ? 20.031 34.75 5.352 1 39.16 96 GLY A CA 1
ATOM 734 C C . GLY A 1 96 ? 19.875 33.844 6.566 1 39.16 96 GLY A C 1
ATOM 735 O O . GLY A 1 96 ? 19.578 32.656 6.438 1 39.16 96 GLY A O 1
ATOM 736 N N . ARG A 1 97 ? 20.25 34.312 7.855 1 41.03 97 ARG A N 1
ATOM 737 C CA . ARG A 1 97 ? 20.281 33.625 9.148 1 41.03 97 ARG A CA 1
ATOM 738 C C . ARG A 1 97 ? 18.969 32.906 9.438 1 41.03 97 ARG A C 1
ATOM 740 O O . ARG A 1 97 ? 17.906 33.531 9.422 1 41.03 97 ARG A O 1
ATOM 747 N N . PRO A 1 98 ? 18.844 31.641 9.172 1 40.31 98 PRO A N 1
ATOM 748 C CA . PRO A 1 98 ? 17.578 30.984 9.547 1 40.31 98 PRO A CA 1
ATOM 749 C C . PRO A 1 98 ? 17.141 31.328 10.961 1 40.31 98 PRO A C 1
ATOM 751 O O . PRO A 1 98 ? 17.969 31.422 11.875 1 40.31 98 PRO A O 1
ATOM 754 N N . ARG A 1 99 ? 16.156 32.156 11.18 1 41.62 99 ARG A N 1
ATOM 755 C CA . ARG A 1 99 ? 15.547 32.344 12.492 1 41.62 99 ARG A CA 1
ATOM 756 C C . ARG A 1 99 ? 15.508 31.016 13.266 1 41.62 99 ARG A C 1
ATOM 758 O O . ARG A 1 99 ? 15.398 29.938 12.672 1 41.62 99 ARG A O 1
ATOM 765 N N . MET A 1 100 ? 16.109 30.891 14.398 1 41.81 100 MET A N 1
ATOM 766 C CA . MET A 1 100 ? 16.094 29.781 15.344 1 41.81 100 MET A CA 1
ATOM 767 C C . MET A 1 100 ? 14.719 29.125 15.375 1 41.81 100 MET A C 1
ATOM 769 O O . MET A 1 100 ? 13.797 29.609 16.016 1 41.81 100 MET A O 1
ATOM 773 N N . VAL A 1 101 ? 14.141 28.656 14.258 1 44.31 101 VAL A N 1
ATOM 774 C CA . VAL A 1 101 ? 12.859 27.969 14.375 1 44.31 101 VAL A CA 1
ATOM 775 C C . VAL A 1 101 ? 12.906 26.984 15.531 1 44.31 101 VAL A C 1
ATOM 777 O O . VAL A 1 101 ? 13.883 26.234 15.68 1 44.31 101 VAL A O 1
ATOM 780 N N . ALA A 1 102 ? 12.188 27.125 16.578 1 48.09 102 ALA A N 1
ATOM 781 C CA . ALA A 1 102 ? 11.977 26.234 17.719 1 48.09 102 ALA A CA 1
ATOM 782 C C . ALA A 1 102 ? 11.977 24.781 17.266 1 48.09 102 ALA A C 1
ATOM 784 O O . ALA A 1 102 ? 11.656 24.469 16.109 1 48.09 102 ALA A O 1
ATOM 785 N N . SER A 1 103 ? 12.828 23.938 17.734 1 51.09 103 SER A N 1
ATOM 786 C CA . SER A 1 103 ? 12.844 22.5 17.547 1 51.09 103 SER A CA 1
ATOM 787 C C . SER A 1 103 ? 11.445 21.969 17.266 1 51.09 103 SER A C 1
ATOM 789 O O . SER A 1 103 ? 10.5 22.266 18 1 51.09 103 SER A O 1
ATOM 791 N N . PRO A 1 104 ? 11.133 21.672 15.984 1 53.66 104 PRO A N 1
ATOM 792 C CA . PRO A 1 104 ? 9.789 21.156 15.75 1 53.66 104 PRO A CA 1
ATOM 793 C C . PRO A 1 104 ? 9.336 20.188 16.844 1 53.66 104 PRO A C 1
ATOM 795 O O . PRO A 1 104 ? 10.148 19.438 17.391 1 53.66 104 PRO A O 1
ATOM 798 N N . ARG A 1 105 ? 8.312 20.406 17.547 1 62.56 105 ARG A N 1
ATOM 799 C CA . ARG A 1 105 ? 7.711 19.5 18.5 1 62.56 105 ARG A CA 1
ATOM 800 C C . ARG A 1 105 ? 7.848 18.047 18.047 1 62.56 105 ARG A C 1
ATOM 802 O O . ARG A 1 105 ? 7.941 17.781 16.844 1 62.56 105 ARG A O 1
ATOM 809 N N . PRO A 1 106 ? 8.273 17.125 18.969 1 65.19 106 PRO A N 1
ATOM 810 C CA . PRO A 1 106 ? 8.414 15.703 18.672 1 65.19 106 PRO A CA 1
ATOM 811 C C . PRO A 1 106 ? 7.406 15.219 17.625 1 65.19 106 PRO A C 1
ATOM 813 O O . PRO A 1 106 ? 7.746 14.398 16.766 1 65.19 106 PRO A O 1
ATOM 816 N N . GLU A 1 107 ? 6.258 15.797 17.625 1 73.25 107 GLU A N 1
ATOM 817 C CA . GLU A 1 107 ? 5.238 15.398 16.656 1 73.25 107 GLU A CA 1
ATOM 818 C C . GLU A 1 107 ? 5.617 15.836 15.242 1 73.25 107 GLU A C 1
ATOM 820 O O . GLU A 1 107 ? 5.379 15.109 14.281 1 73.25 107 GLU A O 1
ATOM 825 N N . GLY A 1 108 ? 6.359 16.891 15.344 1 85.12 108 GLY A N 1
ATOM 826 C CA . GLY A 1 108 ? 6.797 17.406 14.062 1 85.12 108 GLY A CA 1
ATOM 827 C C . GLY A 1 108 ? 7.84 16.531 13.391 1 85.12 108 GLY A C 1
ATOM 828 O O . GLY A 1 108 ? 7.777 16.297 12.18 1 85.12 108 GLY A O 1
ATOM 829 N N . LYS A 1 109 ? 8.695 16.062 14.273 1 89.12 109 LYS A N 1
ATOM 830 C CA . LYS A 1 109 ? 9.742 15.195 13.742 1 89.12 109 LYS A CA 1
ATOM 831 C C . LYS A 1 109 ? 9.156 13.891 13.234 1 89.12 109 LYS A C 1
ATOM 833 O O . LYS A 1 109 ? 9.562 13.391 12.18 1 89.12 109 LYS A O 1
ATOM 838 N N . ARG A 1 110 ? 8.195 13.328 14.023 1 91.06 110 ARG A N 1
ATOM 839 C CA . ARG A 1 110 ? 7.551 12.094 13.609 1 91.06 110 ARG A CA 1
ATOM 840 C C . ARG A 1 110 ? 6.824 12.266 12.281 1 91.06 110 ARG A C 1
ATOM 842 O O . ARG A 1 110 ? 6.895 11.398 11.406 1 91.06 110 ARG A O 1
ATOM 849 N N . VAL A 1 111 ? 6.172 13.336 12.156 1 94.81 111 VAL A N 1
ATOM 850 C CA . VAL A 1 111 ? 5.441 13.648 10.93 1 94.81 111 VAL A CA 1
ATOM 851 C C . VAL A 1 111 ? 6.422 13.797 9.766 1 94.81 111 VAL A C 1
ATOM 853 O O . VAL A 1 111 ? 6.219 13.211 8.703 1 94.81 111 VAL A O 1
ATOM 856 N N . ARG A 1 112 ? 7.434 14.516 10.016 1 94.88 112 ARG A N 1
ATOM 857 C CA . ARG A 1 112 ? 8.445 14.742 8.992 1 94.88 112 ARG A CA 1
ATOM 858 C C . ARG A 1 112 ? 9.086 13.43 8.547 1 94.88 112 ARG A C 1
ATOM 860 O O . ARG A 1 112 ? 9.266 13.188 7.355 1 94.88 112 ARG A O 1
ATOM 867 N N . ASP A 1 113 ? 9.375 12.656 9.477 1 95.5 113 ASP A N 1
ATOM 868 C CA . ASP A 1 113 ? 10 11.375 9.172 1 95.5 113 ASP A CA 1
ATOM 869 C C . ASP A 1 113 ? 9.055 10.484 8.359 1 95.5 113 ASP A C 1
ATOM 871 O O . ASP A 1 113 ? 9.484 9.812 7.422 1 95.5 113 ASP A O 1
ATOM 875 N N . SER A 1 114 ? 7.832 10.438 8.75 1 96.56 114 SER A N 1
ATOM 876 C CA . SER A 1 114 ? 6.863 9.617 8.039 1 96.56 114 SER A CA 1
ATOM 877 C C . SER A 1 114 ? 6.641 10.125 6.621 1 96.56 114 SER A C 1
ATOM 879 O O . SER A 1 114 ? 6.508 9.328 5.688 1 96.56 114 SER A O 1
ATOM 881 N N . LEU A 1 115 ? 6.609 11.406 6.48 1 97.44 115 LEU A N 1
ATOM 882 C CA . LEU A 1 115 ? 6.461 11.977 5.148 1 97.44 115 LEU A CA 1
ATOM 883 C C . LEU A 1 115 ? 7.664 11.641 4.273 1 97.44 115 LEU A C 1
ATOM 885 O O . LEU A 1 115 ? 7.508 11.344 3.088 1 97.44 115 LEU A O 1
ATOM 889 N N . LEU A 1 116 ? 8.805 11.695 4.883 1 96.88 116 LEU A N 1
ATOM 890 C CA . LEU A 1 116 ? 10.016 11.336 4.148 1 96.88 116 LEU A CA 1
ATOM 891 C C . LEU A 1 116 ? 9.961 9.883 3.697 1 96.88 116 LEU A C 1
ATOM 893 O O . LEU A 1 116 ? 10.336 9.562 2.568 1 96.88 116 LEU A O 1
ATOM 897 N N . THR A 1 117 ? 9.516 9 4.559 1 97.19 117 THR A N 1
ATOM 898 C CA . THR A 1 117 ? 9.383 7.594 4.203 1 97.19 117 THR A CA 1
ATOM 899 C C . THR A 1 117 ? 8.375 7.414 3.068 1 97.19 117 THR A C 1
ATOM 901 O O . THR A 1 117 ? 8.625 6.656 2.129 1 97.19 117 THR A O 1
ATOM 904 N N . LEU A 1 118 ? 7.25 8.141 3.135 1 98.19 118 LEU A N 1
ATOM 905 C CA . LEU A 1 118 ? 6.246 8.062 2.08 1 98.19 118 LEU A CA 1
ATOM 906 C C . LEU A 1 118 ? 6.812 8.547 0.75 1 98.19 118 LEU A C 1
ATOM 908 O O . LEU A 1 118 ? 6.52 7.977 -0.301 1 98.19 118 LEU A O 1
ATOM 912 N N . ARG A 1 119 ? 7.645 9.594 0.817 1 97.06 119 ARG A N 1
ATOM 913 C CA . ARG A 1 119 ? 8.273 10.117 -0.389 1 97.06 119 ARG A CA 1
ATOM 914 C C . ARG A 1 119 ? 9.164 9.062 -1.045 1 97.06 119 ARG A C 1
ATOM 916 O O . ARG A 1 119 ? 9.273 9.016 -2.271 1 97.06 119 ARG A O 1
ATOM 923 N N . ARG A 1 120 ? 9.703 8.242 -0.275 1 96.44 120 ARG A N 1
ATOM 924 C CA . ARG A 1 120 ? 10.602 7.207 -0.784 1 96.44 120 ARG A CA 1
ATOM 925 C C . ARG A 1 120 ? 9.812 5.996 -1.276 1 96.44 120 ARG A C 1
ATOM 927 O O . ARG A 1 120 ? 10.242 5.305 -2.203 1 96.44 120 ARG A O 1
ATOM 934 N N . LEU A 1 121 ? 8.711 5.754 -0.672 1 96.94 121 LEU A N 1
ATOM 935 C CA . LEU A 1 121 ? 7.945 4.551 -0.965 1 96.94 121 LEU A CA 1
ATOM 936 C C . LEU A 1 121 ? 7.078 4.746 -2.203 1 96.94 121 LEU A C 1
ATOM 938 O O . LEU A 1 121 ? 6.848 3.803 -2.963 1 96.94 121 LEU A O 1
ATOM 942 N N . VAL A 1 122 ? 6.543 5.934 -2.373 1 97.94 122 VAL A N 1
ATOM 943 C CA . VAL A 1 122 ? 5.625 6.199 -3.477 1 97.94 122 VAL A CA 1
ATOM 944 C C . VAL A 1 122 ? 6.414 6.637 -4.711 1 97.94 122 VAL A C 1
ATOM 946 O O . VAL A 1 122 ? 7.066 7.684 -4.699 1 97.94 122 VAL A O 1
ATOM 949 N N . PRO A 1 123 ? 6.348 5.883 -5.766 1 96.69 123 PRO A N 1
ATOM 950 C CA . PRO A 1 123 ? 7.148 6.188 -6.953 1 96.69 123 PRO A CA 1
ATOM 951 C C . PRO A 1 123 ? 6.902 7.598 -7.48 1 96.69 123 PRO A C 1
ATOM 953 O O . PRO A 1 123 ? 5.754 8.016 -7.625 1 96.69 123 PRO A O 1
ATOM 956 N N . GLY A 1 124 ? 7.977 8.312 -7.773 1 95.75 124 GLY A N 1
ATOM 957 C CA . GLY A 1 124 ? 7.891 9.609 -8.43 1 95.75 124 GLY A CA 1
ATOM 958 C C . GLY A 1 124 ? 7.539 10.734 -7.477 1 95.75 124 GLY A C 1
ATOM 959 O O . GLY A 1 124 ? 7.18 11.828 -7.914 1 95.75 124 GLY A O 1
ATOM 960 N N . CYS A 1 125 ? 7.656 10.43 -6.133 1 96.81 125 CYS A N 1
ATOM 961 C CA . CYS A 1 125 ? 7.125 11.438 -5.223 1 96.81 125 CYS A CA 1
ATOM 962 C C . CYS A 1 125 ? 8.203 11.93 -4.266 1 96.81 125 CYS A C 1
ATOM 964 O O . CYS A 1 125 ? 7.898 12.398 -3.166 1 96.81 125 CYS A O 1
ATOM 966 N N . ARG A 1 126 ? 9.422 11.922 -4.641 1 95.5 126 ARG A N 1
ATOM 967 C CA . ARG A 1 126 ? 10.539 12.289 -3.779 1 95.5 126 ARG A CA 1
ATOM 968 C C . ARG A 1 126 ? 10.531 13.789 -3.482 1 95.5 126 ARG A C 1
ATOM 970 O O . ARG A 1 126 ? 10.875 14.211 -2.375 1 95.5 126 ARG A O 1
ATOM 977 N N . LYS A 1 127 ? 10.094 14.586 -4.457 1 94.38 127 LYS A N 1
ATOM 978 C CA . LYS A 1 127 ? 10.258 16.031 -4.305 1 94.38 127 LYS A CA 1
ATOM 979 C C . LYS A 1 127 ? 8.938 16.75 -4.512 1 94.38 127 LYS A C 1
ATOM 981 O O . LYS A 1 127 ? 8.914 17.906 -4.961 1 94.38 127 LYS A O 1
ATOM 986 N N . VAL A 1 128 ? 7.84 16.141 -4.238 1 94.62 128 VAL A N 1
ATOM 987 C CA . VAL A 1 128 ? 6.543 16.766 -4.461 1 94.62 128 VAL A CA 1
ATOM 988 C C . VAL A 1 128 ? 6.051 17.406 -3.164 1 94.62 128 VAL A C 1
ATOM 990 O O . VAL A 1 128 ? 6.582 17.125 -2.086 1 94.62 128 VAL A O 1
ATOM 993 N N . SER A 1 129 ? 5.094 18.328 -3.273 1 95.19 129 SER A N 1
ATOM 994 C CA . SER A 1 129 ? 4.496 18.969 -2.104 1 95.19 129 SER A CA 1
ATOM 995 C C . SER A 1 129 ? 3.789 17.938 -1.219 1 95.19 129 SER A C 1
ATOM 997 O O . SER A 1 129 ? 3.432 16.859 -1.681 1 95.19 129 SER A O 1
ATOM 999 N N . THR A 1 130 ? 3.605 18.281 -0.002 1 95.31 130 THR A N 1
ATOM 1000 C CA . THR A 1 130 ? 2.949 17.391 0.954 1 95.31 130 THR A CA 1
ATOM 1001 C C . THR A 1 130 ? 1.537 17.047 0.491 1 95.31 130 THR A C 1
ATOM 1003 O O . THR A 1 130 ? 1.099 15.898 0.615 1 95.31 130 THR A O 1
ATOM 1006 N N . SER A 1 131 ? 0.788 18.031 0.053 1 95.25 131 SER A N 1
ATOM 1007 C CA . SER A 1 131 ? -0.566 17.797 -0.433 1 95.25 131 SER A CA 1
ATOM 1008 C C . SER A 1 131 ? -0.572 16.781 -1.577 1 95.25 131 SER A C 1
ATOM 1010 O O . SER A 1 131 ? -1.37 15.852 -1.581 1 95.25 131 SER A O 1
ATOM 1012 N N . SER A 1 132 ? 0.309 16.969 -2.529 1 96.56 132 SER A N 1
ATOM 1013 C CA . SER A 1 132 ? 0.419 16.016 -3.637 1 96.56 132 SER A CA 1
ATOM 1014 C C . SER A 1 132 ? 0.85 14.641 -3.148 1 96.56 132 SER A C 1
ATOM 1016 O O . SER A 1 132 ? 0.358 13.617 -3.637 1 96.56 132 SER A O 1
ATOM 1018 N N . LEU A 1 133 ? 1.797 14.625 -2.232 1 97.75 133 LEU A N 1
ATOM 1019 C CA . LEU A 1 133 ? 2.283 13.367 -1.691 1 97.75 133 LEU A CA 1
ATOM 1020 C C . LEU A 1 133 ? 1.146 12.578 -1.05 1 97.75 133 LEU A C 1
ATOM 1022 O O . LEU A 1 133 ? 1.023 11.367 -1.268 1 97.75 133 LEU A O 1
ATOM 1026 N N . LEU A 1 134 ? 0.372 13.227 -0.291 1 98 134 LEU A N 1
ATOM 1027 C CA . LEU A 1 134 ? -0.714 12.555 0.417 1 98 134 LEU A CA 1
ATOM 1028 C C . LEU A 1 134 ? -1.75 12.016 -0.563 1 98 134 LEU A C 1
ATOM 1030 O O . LEU A 1 134 ? -2.25 10.898 -0.392 1 98 134 LEU A O 1
ATOM 1034 N N . GLU A 1 135 ? -2.035 12.781 -1.561 1 97.19 135 GLU A N 1
ATOM 1035 C CA . GLU A 1 135 ? -2.955 12.336 -2.602 1 97.19 135 GLU A CA 1
ATOM 1036 C C . GLU A 1 135 ? -2.412 11.109 -3.328 1 97.19 135 GLU A C 1
ATOM 1038 O O . GLU A 1 135 ? -3.133 10.125 -3.525 1 97.19 135 GLU A O 1
ATOM 1043 N N . GLU A 1 136 ? -1.163 11.188 -3.695 1 97.81 136 GLU A N 1
ATOM 1044 C CA . GLU A 1 136 ? -0.52 10.078 -4.391 1 97.81 136 GLU A CA 1
ATOM 1045 C C . GLU A 1 136 ? -0.421 8.852 -3.492 1 97.81 136 GLU A C 1
ATOM 1047 O O . GLU A 1 136 ? -0.598 7.723 -3.955 1 97.81 136 GLU A O 1
ATOM 1052 N N . SER A 1 137 ? -0.099 9.07 -2.23 1 98.19 137 SER A N 1
ATOM 1053 C CA . SER A 1 137 ? 0.018 7.957 -1.295 1 98.19 137 SER A CA 1
ATOM 1054 C C . SER A 1 137 ? -1.313 7.23 -1.129 1 98.19 137 SER A C 1
ATOM 1056 O O . SER A 1 137 ? -1.355 6 -1.097 1 98.19 137 SER A O 1
ATOM 1058 N N . ALA A 1 138 ? -2.387 7.984 -0.987 1 97.88 138 ALA A N 1
ATOM 1059 C CA . ALA A 1 138 ? -3.709 7.383 -0.847 1 97.88 138 ALA A CA 1
ATOM 1060 C C . ALA A 1 138 ? -4.074 6.566 -2.086 1 97.88 138 ALA A C 1
ATOM 1062 O O . ALA A 1 138 ? -4.574 5.445 -1.975 1 97.88 138 ALA A O 1
ATOM 1063 N N . ASP A 1 139 ? -3.859 7.168 -3.244 1 97.38 139 ASP A N 1
ATOM 1064 C CA . ASP A 1 139 ? -4.168 6.477 -4.492 1 97.38 139 ASP A CA 1
ATOM 1065 C C . ASP A 1 139 ? -3.312 5.223 -4.652 1 97.38 139 ASP A C 1
ATOM 1067 O O . ASP A 1 139 ? -3.818 4.164 -5.027 1 97.38 139 ASP A O 1
ATOM 1071 N N . TYR A 1 140 ? -2.016 5.336 -4.453 1 97.94 140 TYR A N 1
ATOM 1072 C CA . TYR A 1 140 ? -1.088 4.219 -4.598 1 97.94 140 TYR A CA 1
ATOM 1073 C C . TYR A 1 140 ? -1.416 3.105 -3.609 1 97.94 140 TYR A C 1
ATOM 1075 O O . TYR A 1 140 ? -1.348 1.923 -3.951 1 97.94 140 TYR A O 1
ATOM 1083 N N . LEU A 1 141 ? -1.714 3.502 -2.387 1 98.25 141 LEU A N 1
ATOM 1084 C CA . LEU A 1 141 ? -2.111 2.533 -1.372 1 98.25 141 LEU A CA 1
ATOM 1085 C C . LEU A 1 141 ? -3.34 1.749 -1.821 1 98.25 141 LEU A C 1
ATOM 1087 O O . LEU A 1 141 ? -3.369 0.521 -1.721 1 98.25 141 LEU A O 1
ATOM 1091 N N . ALA A 1 142 ? -4.309 2.428 -2.291 1 97.5 142 ALA A N 1
ATOM 1092 C CA . ALA A 1 142 ? -5.512 1.771 -2.799 1 97.5 142 ALA A CA 1
ATOM 1093 C C . ALA A 1 142 ? -5.18 0.853 -3.971 1 97.5 142 ALA A C 1
ATOM 1095 O O . ALA A 1 142 ? -5.738 -0.243 -4.086 1 97.5 142 ALA A O 1
ATOM 1096 N N . ALA A 1 143 ? -4.352 1.286 -4.844 1 97.19 143 ALA A N 1
ATOM 1097 C CA . ALA A 1 143 ? -3.93 0.483 -5.988 1 97.19 143 ALA A CA 1
ATOM 1098 C C . ALA A 1 143 ? -3.229 -0.794 -5.535 1 97.19 143 ALA A C 1
ATOM 1100 O O . ALA A 1 143 ? -3.463 -1.869 -6.09 1 97.19 143 ALA A O 1
ATOM 1101 N N . LEU A 1 144 ? -2.344 -0.656 -4.531 1 97.5 144 LEU A N 1
ATOM 1102 C CA . LEU A 1 144 ? -1.639 -1.823 -4.016 1 97.5 144 LEU A CA 1
ATOM 1103 C C . LEU A 1 144 ? -2.613 -2.809 -3.377 1 97.5 144 LEU A C 1
ATOM 1105 O O . LEU A 1 144 ? -2.459 -4.023 -3.525 1 97.5 144 LEU A O 1
ATOM 1109 N N . GLU A 1 145 ? -3.592 -2.256 -2.631 1 97.06 145 GLU A N 1
ATOM 1110 C CA . GLU A 1 145 ? -4.605 -3.127 -2.043 1 97.06 145 GLU A CA 1
ATOM 1111 C C . GLU A 1 145 ? -5.355 -3.908 -3.119 1 97.06 145 GLU A C 1
ATOM 1113 O O . GLU A 1 145 ? -5.613 -5.102 -2.959 1 97.06 145 GLU A O 1
ATOM 1118 N N . MET A 1 146 ? -5.727 -3.232 -4.152 1 95.81 146 MET A N 1
ATOM 1119 C CA . MET A 1 146 ? -6.398 -3.9 -5.266 1 95.81 146 MET A CA 1
ATOM 1120 C C . MET A 1 146 ? -5.496 -4.957 -5.895 1 95.81 146 MET A C 1
ATOM 1122 O O . MET A 1 146 ? -5.957 -6.035 -6.266 1 95.81 146 MET A O 1
ATOM 1126 N N . GLN A 1 147 ? -4.25 -4.633 -6.078 1 96.38 147 GLN A N 1
ATOM 1127 C CA . GLN A 1 147 ? -3.281 -5.566 -6.645 1 96.38 147 GLN A CA 1
ATOM 1128 C C . GLN A 1 147 ? -3.18 -6.832 -5.793 1 96.38 147 GLN A C 1
ATOM 1130 O O . GLN A 1 147 ? -3.205 -7.945 -6.32 1 96.38 147 GLN A O 1
ATOM 1135 N N . VAL A 1 148 ? -3.062 -6.711 -4.492 1 95.94 148 VAL A N 1
ATOM 1136 C CA . VAL A 1 148 ? -2.99 -7.844 -3.574 1 95.94 148 VAL A CA 1
ATOM 1137 C C . VAL A 1 148 ? -4.262 -8.68 -3.686 1 95.94 148 VAL A C 1
ATOM 1139 O O . VAL A 1 148 ? -4.195 -9.914 -3.734 1 95.94 148 VAL A O 1
ATOM 1142 N N . LYS A 1 149 ? -5.383 -7.988 -3.721 1 94 149 LYS A N 1
ATOM 1143 C CA . LYS A 1 149 ? -6.656 -8.688 -3.877 1 94 149 LYS A CA 1
ATOM 1144 C C . LYS A 1 149 ? -6.668 -9.523 -5.152 1 94 149 LYS A C 1
ATOM 1146 O O . LYS A 1 149 ? -7.078 -10.688 -5.137 1 94 149 LYS A O 1
ATOM 1151 N N . ALA A 1 150 ? -6.242 -8.977 -6.191 1 93.31 150 ALA A N 1
ATOM 1152 C CA . ALA A 1 150 ? -6.203 -9.672 -7.473 1 93.31 150 ALA A CA 1
ATOM 1153 C C . ALA A 1 150 ? -5.238 -10.859 -7.422 1 93.31 150 ALA A C 1
ATOM 1155 O O . ALA A 1 150 ? -5.539 -11.93 -7.945 1 93.31 150 ALA A O 1
ATOM 1156 N N . MET A 1 151 ? -4.117 -10.68 -6.809 1 92.12 151 MET A N 1
ATOM 1157 C CA . MET A 1 151 ? -3.09 -11.711 -6.758 1 92.12 151 MET A CA 1
ATOM 1158 C C . MET A 1 151 ? -3.514 -12.852 -5.84 1 92.12 151 MET A C 1
ATOM 1160 O O . MET A 1 151 ? -3.129 -14.008 -6.059 1 92.12 151 MET A O 1
ATOM 1164 N N . ARG A 1 152 ? -4.285 -12.516 -4.828 1 89.94 152 ARG A N 1
ATOM 1165 C CA . ARG A 1 152 ? -4.844 -13.547 -3.961 1 89.94 152 ARG A CA 1
ATOM 1166 C C . ARG A 1 152 ? -5.637 -14.57 -4.766 1 89.94 152 ARG A C 1
ATOM 1168 O O . ARG A 1 152 ? -5.574 -15.766 -4.488 1 89.94 152 ARG A O 1
ATOM 1175 N N . GLY A 1 153 ? -6.344 -14.078 -5.68 1 85.62 153 GLY A N 1
ATOM 1176 C CA . GLY A 1 153 ? -7.105 -14.969 -6.543 1 85.62 153 GLY A CA 1
ATOM 1177 C C . GLY A 1 153 ? -6.23 -15.883 -7.375 1 85.62 153 GLY A C 1
ATOM 1178 O O . GLY A 1 153 ? -6.637 -17 -7.719 1 85.62 153 GLY A O 1
ATOM 1179 N N . LEU A 1 154 ? -5.047 -15.453 -7.664 1 84 154 LEU A N 1
ATOM 1180 C CA . LEU A 1 154 ? -4.133 -16.203 -8.508 1 84 154 LEU A CA 1
ATOM 1181 C C . LEU A 1 154 ? -3.34 -17.219 -7.684 1 84 154 LEU A C 1
ATOM 1183 O O . LEU A 1 154 ? -2.932 -18.266 -8.195 1 84 154 LEU A O 1
ATOM 1187 N N . VAL A 1 155 ? -3.072 -16.891 -6.441 1 82.12 155 VAL A N 1
ATOM 1188 C CA . VAL A 1 155 ? -2.275 -17.766 -5.586 1 82.12 155 VAL A CA 1
ATOM 1189 C C . VAL A 1 155 ? -3.16 -18.859 -5.008 1 82.12 155 VAL A C 1
ATOM 1191 O O . VAL A 1 155 ? -2.68 -19.953 -4.711 1 82.12 155 VAL A O 1
ATOM 1194 N N . GLY A 1 156 ? -4.402 -18.625 -4.719 1 71.69 156 GLY A N 1
ATOM 1195 C CA . GLY A 1 156 ? -5.316 -19.594 -4.125 1 71.69 156 GLY A CA 1
ATOM 1196 C C . GLY A 1 156 ? -5.793 -20.641 -5.109 1 71.69 156 GLY A C 1
ATOM 1197 O O . GLY A 1 156 ? -6.496 -21.578 -4.727 1 71.69 156 GLY A O 1
ATOM 1198 N N . VAL A 1 157 ? -5.539 -20.547 -6.301 1 61.62 157 VAL A N 1
ATOM 1199 C CA . VAL A 1 157 ? -5.922 -21.562 -7.277 1 61.62 157 VAL A CA 1
ATOM 1200 C C . VAL A 1 157 ? -4.816 -22.609 -7.398 1 61.62 157 VAL A C 1
ATOM 1202 O O . VAL A 1 157 ? -3.631 -22.281 -7.305 1 61.62 157 VAL A O 1
ATOM 1205 N N . MET B 1 1 ? 54.219 14.484 24.938 1 31.05 1 MET B N 1
ATOM 1206 C CA . MET B 1 1 ? 53.812 13.969 23.641 1 31.05 1 MET B CA 1
ATOM 1207 C C . MET B 1 1 ? 52.312 13.57 23.688 1 31.05 1 MET B C 1
ATOM 1209 O O . MET B 1 1 ? 52 12.445 24.062 1 31.05 1 MET B O 1
ATOM 1213 N N . ILE B 1 2 ? 51.5 14.484 24.172 1 40.09 2 ILE B N 1
ATOM 1214 C CA . ILE B 1 2 ? 50.062 14.43 24.484 1 40.09 2 ILE B CA 1
ATOM 1215 C C . ILE B 1 2 ? 49.25 14.281 23.188 1 40.09 2 ILE B C 1
ATOM 1217 O O . ILE B 1 2 ? 49.219 15.203 22.375 1 40.09 2 ILE B O 1
ATOM 1221 N N . THR B 1 3 ? 49.344 13.125 22.547 1 35.81 3 THR B N 1
ATOM 1222 C CA . THR B 1 3 ? 48.562 12.844 21.328 1 35.81 3 THR B CA 1
ATOM 1223 C C . THR B 1 3 ? 47.094 13.031 21.594 1 35.81 3 THR B C 1
ATOM 1225 O O .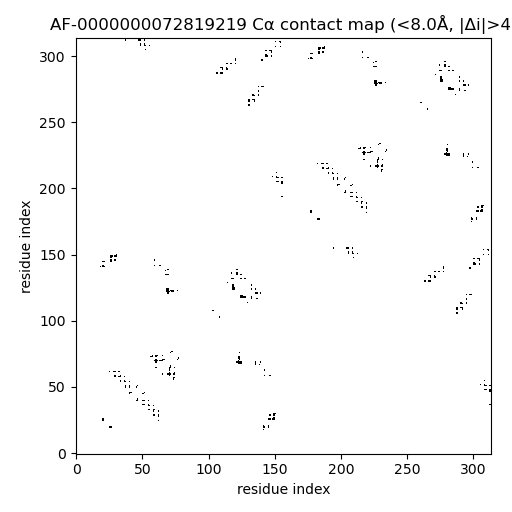 THR B 1 3 ? 46.5 12.391 22.484 1 35.81 3 THR B O 1
ATOM 1228 N N . ALA B 1 4 ? 46.625 14.289 21.391 1 34.78 4 ALA B N 1
ATOM 1229 C CA . ALA B 1 4 ? 45.219 14.648 21.328 1 34.78 4 ALA B CA 1
ATOM 1230 C C . ALA B 1 4 ? 44.406 13.648 20.484 1 34.78 4 ALA B C 1
ATOM 1232 O O . ALA B 1 4 ? 44.688 13.484 19.297 1 34.78 4 ALA B O 1
ATOM 1233 N N . ALA B 1 5 ? 44.125 12.492 21.094 1 35.34 5 ALA B N 1
ATOM 1234 C CA . ALA B 1 5 ? 43.188 11.547 20.469 1 35.34 5 ALA B CA 1
ATOM 1235 C C . ALA B 1 5 ? 41.938 12.266 19.969 1 35.34 5 ALA B C 1
ATOM 1237 O O . ALA B 1 5 ? 41.219 12.906 20.734 1 35.34 5 ALA B O 1
ATOM 1238 N N . LEU B 1 6 ? 42.062 12.875 18.797 1 32.66 6 LEU B N 1
ATOM 1239 C CA . LEU B 1 6 ? 40.906 13.414 18.078 1 32.66 6 LEU B CA 1
ATOM 1240 C C . LEU B 1 6 ? 39.719 12.453 18.156 1 32.66 6 LEU B C 1
ATOM 1242 O O . LEU B 1 6 ? 39.812 11.305 17.719 1 32.66 6 LEU B O 1
ATOM 1246 N N . ILE B 1 7 ? 39 12.414 19.266 1 33.69 7 ILE B N 1
ATOM 1247 C CA . ILE B 1 7 ? 37.719 11.727 19.359 1 33.69 7 ILE B CA 1
ATOM 1248 C C . ILE B 1 7 ? 36.844 12.117 18.172 1 33.69 7 ILE B C 1
ATOM 1250 O O . ILE B 1 7 ? 36.5 13.289 18 1 33.69 7 ILE B O 1
ATOM 1254 N N . SER B 1 8 ? 37.156 11.531 17 1 31.91 8 SER B N 1
ATOM 1255 C CA . SER B 1 8 ? 36.219 11.695 15.898 1 31.91 8 SER B CA 1
ATOM 1256 C C . SER B 1 8 ? 34.781 11.562 16.359 1 31.91 8 SER B C 1
ATOM 1258 O O . SER B 1 8 ? 34.406 10.555 16.953 1 31.91 8 SER B O 1
ATOM 1260 N N . LYS B 1 9 ? 34.25 12.648 16.859 1 34.47 9 LYS B N 1
ATOM 1261 C CA . LYS B 1 9 ? 32.781 12.688 17.047 1 34.47 9 LYS B CA 1
ATOM 1262 C C . LYS B 1 9 ? 32.062 12.031 15.867 1 34.47 9 LYS B C 1
ATOM 1264 O O . LYS B 1 9 ? 32.188 12.492 14.727 1 34.47 9 LYS B O 1
ATOM 1269 N N . ARG B 1 10 ? 32.094 10.656 15.867 1 32.97 10 ARG B N 1
ATOM 1270 C CA . ARG B 1 10 ? 31.172 9.992 14.961 1 32.97 10 ARG B CA 1
ATOM 1271 C C . ARG B 1 10 ? 29.844 10.734 14.891 1 32.97 10 ARG B C 1
ATOM 1273 O O . ARG B 1 10 ? 29.219 11.008 15.922 1 32.97 10 ARG B O 1
ATOM 1280 N N . ASN B 1 11 ? 29.766 11.719 14.008 1 31.88 11 ASN B N 1
ATOM 1281 C CA . ASN B 1 11 ? 28.453 12.289 13.672 1 31.88 11 ASN B CA 1
ATOM 1282 C C . ASN B 1 11 ? 27.344 11.258 13.828 1 31.88 11 ASN B C 1
ATOM 1284 O O . ASN B 1 11 ? 27.484 10.109 13.398 1 31.88 11 ASN B O 1
ATOM 1288 N N . PRO B 1 12 ? 26.609 11.227 14.938 1 34.06 12 PRO B N 1
ATOM 1289 C CA . PRO B 1 12 ? 25.5 10.281 14.984 1 34.06 12 PRO B CA 1
ATOM 1290 C C . PRO B 1 12 ? 24.875 10.031 13.609 1 34.06 12 PRO B C 1
ATOM 1292 O O . PRO B 1 12 ? 24.453 10.977 12.938 1 34.06 12 PRO B O 1
ATOM 1295 N N . GLU B 1 13 ? 25.438 9.281 12.734 1 35.19 13 GLU B N 1
ATOM 1296 C CA . GLU B 1 13 ? 24.797 8.789 11.523 1 35.19 13 GLU B CA 1
ATOM 1297 C C . GLU B 1 13 ? 23.281 8.727 11.695 1 35.19 13 GLU B C 1
ATOM 1299 O O . GLU B 1 13 ? 22.781 8.289 12.727 1 35.19 13 GLU B O 1
ATOM 1304 N N . GLY B 1 14 ? 22.562 9.719 11.328 1 34.25 14 GLY B N 1
ATOM 1305 C CA . GLY B 1 14 ? 21.125 9.773 11.273 1 34.25 14 GLY B CA 1
ATOM 1306 C C . GLY B 1 14 ? 20.469 8.406 11.125 1 34.25 14 GLY B C 1
ATOM 1307 O O . GLY B 1 14 ? 20.953 7.574 10.359 1 34.25 14 GLY B O 1
ATOM 1308 N N . SER B 1 15 ? 20.031 7.688 12.148 1 39.28 15 SER B N 1
ATOM 1309 C CA . SER B 1 15 ? 19.203 6.484 12.156 1 39.28 15 SER B CA 1
ATOM 1310 C C . SER B 1 15 ? 18.328 6.41 10.906 1 39.28 15 SER B C 1
ATOM 1312 O O . SER B 1 15 ? 17.328 7.117 10.805 1 39.28 15 SER B O 1
ATOM 1314 N N . THR B 1 16 ? 18.812 6.527 9.703 1 41.78 16 THR B N 1
ATOM 1315 C CA . THR B 1 16 ? 18.016 6.199 8.523 1 41.78 16 THR B CA 1
ATOM 1316 C C . THR B 1 16 ? 17.047 5.062 8.828 1 41.78 16 THR B C 1
ATOM 1318 O O . THR B 1 16 ? 17.469 3.973 9.227 1 41.78 16 THR B O 1
ATOM 1321 N N . SER B 1 17 ? 15.938 5.324 9.477 1 48.56 17 SER B N 1
ATOM 1322 C CA . SER B 1 17 ? 14.852 4.375 9.68 1 48.56 17 SER B CA 1
ATOM 1323 C C . SER B 1 17 ? 14.859 3.291 8.602 1 48.56 17 SER B C 1
ATOM 1325 O O . SER B 1 17 ? 14.648 3.576 7.422 1 48.56 17 SER B O 1
ATOM 1327 N N . GLU B 1 18 ? 15.852 2.461 8.617 1 51.59 18 GLU B N 1
ATOM 1328 C CA . GLU B 1 18 ? 15.961 1.279 7.762 1 51.59 18 GLU B CA 1
ATOM 1329 C C . GLU B 1 18 ? 14.586 0.677 7.473 1 51.59 18 GLU B C 1
ATOM 1331 O O . GLU B 1 18 ? 13.773 0.518 8.383 1 51.59 18 GLU B O 1
ATOM 1336 N N . ASN B 1 19 ? 14.109 0.822 6.316 1 62.81 19 ASN B N 1
ATOM 1337 C CA . ASN B 1 19 ? 12.875 0.185 5.871 1 62.81 19 ASN B CA 1
ATOM 1338 C C . ASN B 1 19 ? 12.758 -1.242 6.398 1 62.81 19 ASN B C 1
ATOM 1340 O O . ASN B 1 19 ? 13.5 -2.131 5.969 1 62.81 19 ASN B O 1
ATOM 1344 N N . LYS B 1 20 ? 12.219 -1.423 7.586 1 77.69 20 LYS B N 1
ATOM 1345 C CA . LYS B 1 20 ? 11.961 -2.693 8.258 1 77.69 20 LYS B CA 1
ATOM 1346 C C . LYS B 1 20 ? 11.445 -3.74 7.277 1 77.69 20 LYS B C 1
ATOM 1348 O O . LYS B 1 20 ? 11.695 -4.934 7.445 1 77.69 20 LYS B O 1
ATOM 1353 N N . TRP B 1 21 ? 10.812 -3.355 6.156 1 86.75 21 TRP B N 1
ATOM 1354 C CA . TRP B 1 21 ? 10.125 -4.266 5.242 1 86.75 21 TRP B CA 1
ATOM 1355 C C . TRP B 1 21 ? 11.008 -4.586 4.035 1 86.75 21 TRP B C 1
ATOM 1357 O O . TRP B 1 21 ? 10.711 -5.512 3.275 1 86.75 21 TRP B O 1
ATOM 1367 N N . GLY B 1 22 ? 12.094 -3.945 3.873 1 74.88 22 GLY B N 1
ATOM 1368 C CA . GLY B 1 22 ? 12.914 -4.102 2.68 1 74.88 22 GLY B CA 1
ATOM 1369 C C . GLY B 1 22 ? 13.859 -5.281 2.758 1 74.88 22 GLY B C 1
ATOM 1370 O O . GLY B 1 22 ? 14.445 -5.684 1.75 1 74.88 22 GLY B O 1
ATOM 1371 N N . THR B 1 23 ? 13.805 -5.891 3.846 1 75.19 23 THR B N 1
ATOM 1372 C CA . THR B 1 23 ? 14.773 -6.969 3.99 1 75.19 23 THR B CA 1
ATOM 1373 C C . THR B 1 23 ? 14.211 -8.273 3.438 1 75.19 23 THR B C 1
ATOM 1375 O O . THR B 1 23 ? 13.008 -8.516 3.502 1 75.19 23 THR B O 1
ATOM 1378 N N . GLY B 1 24 ? 15.141 -9.125 2.809 1 87.12 24 GLY B N 1
ATOM 1379 C CA . GLY B 1 24 ? 14.797 -10.445 2.293 1 87.12 24 GLY B CA 1
ATOM 1380 C C . GLY B 1 24 ? 14.273 -11.383 3.361 1 87.12 24 GLY B C 1
ATOM 1381 O O . GLY B 1 24 ? 13.516 -12.312 3.061 1 87.12 24 GLY B O 1
ATOM 1382 N N . ALA B 1 25 ? 14.594 -11.07 4.559 1 89.88 25 ALA B N 1
ATOM 1383 C CA . ALA B 1 25 ? 14.18 -11.945 5.648 1 89.88 25 ALA B CA 1
ATOM 1384 C C . ALA B 1 25 ? 12.672 -11.836 5.898 1 89.88 25 ALA B C 1
ATOM 1386 O O . ALA B 1 25 ? 12 -12.844 6.109 1 89.88 25 ALA B O 1
ATOM 1387 N N . ARG B 1 26 ? 12.156 -10.656 5.879 1 90.94 26 ARG B N 1
ATOM 1388 C CA . ARG B 1 26 ? 10.727 -10.469 6.113 1 90.94 26 ARG B CA 1
ATOM 1389 C C . ARG B 1 26 ? 9.906 -11.047 4.969 1 90.94 26 ARG B C 1
ATOM 1391 O O . ARG B 1 26 ? 8.828 -11.609 5.191 1 90.94 26 ARG B O 1
ATOM 1398 N N . GLU B 1 27 ? 10.414 -10.906 3.859 1 92.81 27 GLU B N 1
ATOM 1399 C CA . GLU B 1 27 ? 9.758 -11.492 2.693 1 92.81 27 GLU B CA 1
ATOM 1400 C C . GLU B 1 27 ? 9.664 -13.008 2.816 1 92.81 27 GLU B C 1
ATOM 1402 O O . GLU B 1 27 ? 8.617 -13.602 2.533 1 92.81 27 GLU B O 1
ATOM 1407 N N . ARG B 1 28 ? 10.805 -13.625 3.203 1 93.06 28 ARG B N 1
ATOM 1408 C CA . ARG B 1 28 ? 10.844 -15.07 3.361 1 93.06 28 ARG B CA 1
ATOM 1409 C C . ARG B 1 28 ? 9.891 -15.531 4.461 1 93.06 28 ARG B C 1
ATOM 1411 O O . ARG B 1 28 ? 9.195 -16.531 4.312 1 93.06 28 ARG B O 1
ATOM 1418 N N . THR B 1 29 ? 9.898 -14.844 5.527 1 94.19 29 THR B N 1
ATOM 1419 C CA . THR B 1 29 ? 8.992 -15.156 6.629 1 94.19 29 THR B CA 1
ATOM 1420 C C . THR B 1 29 ? 7.539 -15.047 6.18 1 94.19 29 THR B C 1
ATOM 1422 O O . THR B 1 29 ? 6.723 -15.914 6.496 1 94.19 29 THR B O 1
ATOM 1425 N N . TYR B 1 30 ? 7.223 -14.016 5.48 1 95.44 30 TYR B N 1
ATOM 1426 C CA . TYR B 1 30 ? 5.863 -13.836 4.98 1 95.44 30 TYR B CA 1
ATOM 1427 C C . TYR B 1 30 ? 5.465 -14.984 4.059 1 95.44 30 TYR B C 1
ATOM 1429 O O . TYR B 1 30 ? 4.371 -15.539 4.176 1 95.44 30 TYR B O 1
ATOM 1437 N N . ARG B 1 31 ? 6.324 -15.242 3.127 1 93.94 31 ARG B N 1
ATOM 1438 C CA . ARG B 1 31 ? 6.039 -16.328 2.186 1 93.94 31 ARG B CA 1
ATOM 1439 C C . ARG B 1 31 ? 5.754 -17.625 2.92 1 93.94 31 ARG B C 1
ATOM 1441 O O . ARG B 1 31 ? 4.805 -18.344 2.588 1 93.94 31 ARG B O 1
ATOM 1448 N N . ARG B 1 32 ? 6.586 -17.875 3.855 1 94.19 32 ARG B N 1
ATOM 1449 C CA . ARG B 1 32 ? 6.41 -19.094 4.637 1 94.19 32 ARG B CA 1
ATOM 1450 C C . ARG B 1 32 ? 5.07 -19.094 5.363 1 94.19 32 ARG B C 1
ATOM 1452 O O . ARG B 1 32 ? 4.328 -20.078 5.312 1 94.19 32 ARG B O 1
ATOM 1459 N N . ARG B 1 33 ? 4.777 -18.062 5.969 1 93.38 33 ARG B N 1
ATOM 1460 C CA . ARG B 1 33 ? 3.527 -17.938 6.715 1 93.38 33 ARG B CA 1
ATOM 1461 C C . ARG B 1 33 ? 2.322 -18.031 5.785 1 93.38 33 ARG B C 1
ATOM 1463 O O . ARG B 1 33 ? 1.303 -18.625 6.133 1 93.38 33 ARG B O 1
ATOM 1470 N N . LEU B 1 34 ? 2.443 -17.375 4.66 1 93.25 34 LEU B N 1
ATOM 1471 C CA . LEU B 1 34 ? 1.352 -17.406 3.691 1 93.25 34 LEU B CA 1
ATOM 1472 C C . LEU B 1 34 ? 1.088 -18.828 3.205 1 93.25 34 LEU B C 1
ATOM 1474 O O . LEU B 1 34 ? -0.061 -19.281 3.178 1 93.25 34 LEU B O 1
ATOM 1478 N N . LEU B 1 35 ? 2.104 -19.547 2.824 1 91.75 35 LEU B N 1
ATOM 1479 C CA . LEU B 1 35 ? 1.964 -20.906 2.344 1 91.75 35 LEU B CA 1
ATOM 1480 C C . LEU B 1 35 ? 1.382 -21.812 3.43 1 91.75 35 LEU B C 1
ATOM 1482 O O . LEU B 1 35 ? 0.515 -22.641 3.152 1 91.75 35 LEU B O 1
ATOM 1486 N N . GLU B 1 36 ? 1.898 -21.641 4.652 1 91.94 36 GLU B N 1
ATOM 1487 C CA . GLU B 1 36 ? 1.369 -22.422 5.766 1 91.94 36 GLU B CA 1
ATOM 1488 C C . GLU B 1 36 ? -0.118 -22.141 5.977 1 91.94 36 GLU B C 1
ATOM 1490 O O . GLU B 1 36 ? -0.904 -23.062 6.18 1 91.94 36 GLU B O 1
ATOM 1495 N N . ALA B 1 37 ? -0.489 -20.859 5.875 1 90.5 37 ALA B N 1
ATOM 1496 C CA . ALA B 1 37 ? -1.881 -20.469 6.086 1 90.5 37 ALA B CA 1
ATOM 1497 C C . ALA B 1 37 ? -2.77 -20.984 4.957 1 90.5 37 ALA B C 1
ATOM 1499 O O . ALA B 1 37 ? -3.904 -21.406 5.195 1 90.5 37 ALA B O 1
ATOM 1500 N N . LEU B 1 38 ? -2.297 -20.984 3.775 1 88.06 38 LEU B N 1
ATOM 1501 C CA . LEU B 1 38 ? -3.064 -21.469 2.631 1 88.06 38 LEU B CA 1
ATOM 1502 C C . LEU B 1 38 ? -3.271 -22.984 2.709 1 88.06 38 LEU B C 1
ATOM 1504 O O . LEU B 1 38 ? -4.344 -23.484 2.367 1 88.06 38 LEU B O 1
ATOM 1508 N N . CYS B 1 39 ? -2.271 -23.625 3.098 1 88.5 39 CYS B N 1
ATOM 1509 C CA . CYS B 1 39 ? -2.363 -25.078 3.25 1 88.5 39 CYS B CA 1
ATOM 1510 C C . CYS B 1 39 ? -3.393 -25.453 4.309 1 88.5 39 CYS B C 1
ATOM 1512 O O . CYS B 1 39 ? -4.168 -26.391 4.121 1 88.5 39 CYS B O 1
ATOM 1514 N N . ARG B 1 40 ? -3.418 -24.703 5.355 1 86 40 ARG B N 1
ATOM 1515 C CA . ARG B 1 40 ? -4.387 -24.953 6.418 1 86 40 ARG B CA 1
ATOM 1516 C C . ARG B 1 40 ? -5.809 -24.688 5.941 1 86 40 ARG B C 1
ATOM 1518 O O . ARG B 1 40 ? -6.746 -25.375 6.336 1 86 40 ARG B O 1
ATOM 1525 N N . ALA B 1 41 ? -5.957 -23.703 5.086 1 82.62 41 ALA B N 1
ATOM 1526 C CA . ALA B 1 41 ? -7.277 -23.328 4.582 1 82.62 41 ALA B CA 1
ATOM 1527 C C . ALA B 1 41 ? -7.793 -24.359 3.576 1 82.62 41 ALA B C 1
ATOM 1529 O O . ALA B 1 41 ? -8.992 -24.609 3.502 1 82.62 41 ALA B O 1
ATOM 1530 N N . ARG B 1 42 ? -6.945 -24.875 2.732 1 79.88 42 ARG B N 1
ATOM 1531 C CA . ARG B 1 42 ? -7.328 -25.859 1.725 1 79.88 42 ARG B CA 1
ATOM 1532 C C . ARG B 1 42 ? -7.801 -27.156 2.377 1 79.88 42 ARG B C 1
ATOM 1534 O O . ARG B 1 42 ? -8.656 -27.859 1.829 1 79.88 42 ARG B O 1
ATOM 1541 N N . GLY B 1 43 ? -7.176 -27.5 3.373 1 74.19 43 GLY B N 1
ATOM 1542 C CA . GLY B 1 43 ? -7.551 -28.734 4.051 1 74.19 43 GLY B CA 1
ATOM 1543 C C . GLY B 1 43 ? -8.781 -28.578 4.922 1 74.19 43 GLY B C 1
ATOM 1544 O O . GLY B 1 43 ? -9.375 -29.578 5.348 1 74.19 43 GLY B O 1
ATOM 1545 N N . GLY B 1 44 ? -9.156 -27.359 5.133 1 70.69 44 GLY B N 1
ATOM 1546 C CA . GLY B 1 44 ? -10.281 -27.172 6.031 1 70.69 44 GLY B CA 1
ATOM 1547 C C . GLY B 1 44 ? -11.562 -26.797 5.305 1 70.69 44 GLY B C 1
ATOM 1548 O O . GLY B 1 44 ? -11.633 -26.875 4.078 1 70.69 44 GLY B O 1
ATOM 1549 N N . SER B 1 45 ? -12.617 -26.672 6.051 1 67.75 45 SER B N 1
ATOM 1550 C CA . SER B 1 45 ? -13.969 -26.391 5.5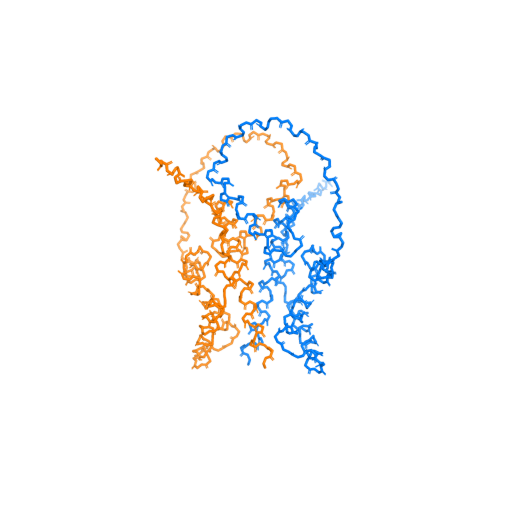62 1 67.75 45 SER B CA 1
ATOM 1551 C C . SER B 1 45 ? -14.047 -25 4.938 1 67.75 45 SER B C 1
ATOM 1553 O O . SER B 1 45 ? -14.938 -24.734 4.133 1 67.75 45 SER B O 1
ATOM 1555 N N . ALA B 1 46 ? -13.109 -24.172 5.289 1 65.88 46 ALA B N 1
ATOM 1556 C CA . ALA B 1 46 ? -13.227 -22.797 4.805 1 65.88 46 ALA B CA 1
ATOM 1557 C C . ALA B 1 46 ? -12.414 -22.594 3.529 1 65.88 46 ALA B C 1
ATOM 1559 O O . ALA B 1 46 ? -11.203 -22.375 3.59 1 65.88 46 ALA B O 1
ATOM 1560 N N . SER B 1 47 ? -12.805 -23.25 2.443 1 72.25 47 SER B N 1
ATOM 1561 C CA . SER B 1 47 ? -12.102 -23.094 1.174 1 72.25 47 SER B CA 1
ATOM 1562 C C . SER B 1 47 ? -12.734 -22.016 0.319 1 72.25 47 SER B C 1
ATOM 1564 O O . SER B 1 47 ? -13.867 -21.594 0.575 1 72.25 47 SER B O 1
ATOM 1566 N N . GLY B 1 48 ? -11.875 -21.109 -0.302 1 80.31 48 GLY B N 1
ATOM 1567 C CA . GLY B 1 48 ? -12.422 -20.094 -1.192 1 80.31 48 GLY B CA 1
ATOM 1568 C C . GLY B 1 48 ? -11.688 -18.766 -1.112 1 80.31 48 GLY B C 1
ATOM 1569 O O . GLY B 1 48 ? -10.656 -18.672 -0.438 1 80.31 48 GLY B O 1
ATOM 1570 N N . PRO B 1 49 ? -12.242 -17.891 -1.717 1 84.75 49 PRO B N 1
ATOM 1571 C CA . PRO B 1 49 ? -11.578 -16.578 -1.808 1 84.75 49 PRO B CA 1
ATOM 1572 C C . PRO B 1 49 ? -11.453 -15.891 -0.452 1 84.75 49 PRO B C 1
ATOM 1574 O O . PRO B 1 49 ? -10.477 -15.18 -0.204 1 84.75 49 PRO B O 1
ATOM 1577 N N . ARG B 1 50 ? -12.383 -16.062 0.408 1 87.81 50 ARG B N 1
ATOM 1578 C CA . ARG B 1 50 ? -12.336 -15.445 1.731 1 87.81 50 ARG B CA 1
ATOM 1579 C C . ARG B 1 50 ? -11.234 -16.062 2.584 1 87.81 50 ARG B C 1
ATOM 1581 O O . ARG B 1 50 ? -10.555 -15.367 3.34 1 87.81 50 ARG B O 1
ATOM 1588 N N . ALA B 1 51 ? -11.133 -17.328 2.449 1 88.06 51 ALA B N 1
ATOM 1589 C CA . ALA B 1 51 ? -10.094 -18.031 3.203 1 88.06 51 ALA B CA 1
ATOM 1590 C C . ALA B 1 51 ? -8.703 -17.594 2.758 1 88.06 51 ALA B C 1
ATOM 1592 O O . ALA B 1 51 ? -7.797 -17.438 3.582 1 88.06 51 ALA B O 1
ATOM 1593 N N . VAL B 1 52 ? -8.547 -17.359 1.48 1 88.75 52 VAL B N 1
ATOM 1594 C CA . VAL B 1 52 ? -7.266 -16.906 0.94 1 88.75 52 VAL B CA 1
ATOM 1595 C C . VAL B 1 52 ? -6.961 -15.5 1.435 1 88.75 52 VAL B C 1
ATOM 1597 O O . VAL B 1 52 ? -5.824 -15.195 1.809 1 88.75 52 VAL B O 1
ATOM 1600 N N . LYS B 1 53 ? -8.008 -14.719 1.415 1 91.5 53 LYS B 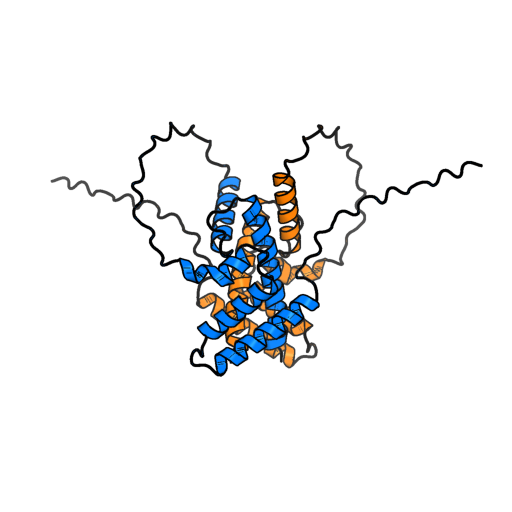N 1
ATOM 1601 C CA . LYS B 1 53 ? -7.852 -13.359 1.92 1 91.5 53 LYS B CA 1
ATOM 1602 C C . LYS B 1 53 ? -7.414 -13.359 3.383 1 91.5 53 LYS B C 1
ATOM 1604 O O . LYS B 1 53 ? -6.48 -12.648 3.758 1 91.5 53 LYS B O 1
ATOM 1609 N N . GLU B 1 54 ? -8.07 -14.133 4.133 1 90.94 54 GLU B N 1
ATOM 1610 C CA . GLU B 1 54 ? -7.762 -14.219 5.555 1 90.94 54 GLU B CA 1
ATOM 1611 C C . GLU B 1 54 ? -6.348 -14.742 5.781 1 90.94 54 GLU B C 1
ATOM 1613 O O . GLU B 1 54 ? -5.637 -14.266 6.672 1 90.94 54 GLU B O 1
ATOM 1618 N N . ALA B 1 55 ? -6.012 -15.68 4.988 1 92.12 55 ALA B N 1
ATOM 1619 C CA . ALA B 1 55 ? -4.664 -16.234 5.078 1 92.12 55 ALA B CA 1
ATOM 1620 C C . ALA B 1 55 ? -3.609 -15.188 4.742 1 92.12 55 ALA B C 1
ATOM 1622 O O . ALA B 1 55 ? -2.639 -15.016 5.484 1 92.12 55 ALA B O 1
ATOM 1623 N N . ALA B 1 56 ? -3.824 -14.477 3.67 1 94.12 56 ALA B N 1
ATOM 1624 C CA . ALA B 1 56 ? -2.873 -13.461 3.232 1 94.12 56 ALA B CA 1
ATOM 1625 C C . ALA B 1 56 ? -2.791 -12.32 4.238 1 94.12 56 ALA B C 1
ATOM 1627 O O . ALA B 1 56 ? -1.699 -11.844 4.559 1 94.12 56 ALA B O 1
ATOM 1628 N N . ASP B 1 57 ? -3.93 -11.859 4.781 1 93.56 57 ASP B N 1
ATOM 1629 C CA . ASP B 1 57 ? -3.975 -10.766 5.746 1 93.56 57 ASP B CA 1
ATOM 1630 C C . ASP B 1 57 ? -3.303 -11.156 7.059 1 93.56 57 ASP B C 1
ATOM 1632 O O . ASP B 1 57 ? -2.521 -10.391 7.617 1 93.56 57 ASP B O 1
ATOM 1636 N N . SER B 1 58 ? -3.691 -12.367 7.543 1 93.19 58 SER B N 1
ATOM 1637 C CA . SER B 1 58 ? -3.107 -12.812 8.805 1 93.19 58 SER B CA 1
ATOM 1638 C C . SER B 1 58 ? -1.601 -13.008 8.672 1 93.19 58 SER B C 1
ATOM 1640 O O . SER B 1 58 ? -0.846 -12.672 9.594 1 93.19 58 SER B O 1
ATOM 1642 N N . ALA B 1 59 ? -1.155 -13.562 7.566 1 96 59 ALA B N 1
ATOM 1643 C CA . ALA B 1 59 ? 0.278 -13.727 7.34 1 96 59 ALA B CA 1
ATOM 1644 C C . ALA B 1 59 ? 0.994 -12.375 7.355 1 96 59 ALA B C 1
ATOM 1646 O O . ALA B 1 59 ? 2.072 -12.25 7.938 1 96 59 ALA B O 1
ATOM 1647 N N . LEU B 1 60 ? 0.392 -11.398 6.734 1 96.44 60 LEU B N 1
ATOM 1648 C CA . LEU B 1 60 ? 0.991 -10.07 6.703 1 96.44 60 LEU B CA 1
ATOM 1649 C C . LEU B 1 60 ? 1.062 -9.469 8.102 1 96.44 60 LEU B C 1
ATOM 1651 O O . LEU B 1 60 ? 2.109 -8.969 8.516 1 96.44 60 LEU B O 1
ATOM 1655 N N . ALA B 1 61 ? -0.061 -9.547 8.789 1 96.19 61 ALA B N 1
ATOM 1656 C CA . ALA B 1 61 ? -0.134 -8.977 10.133 1 96.19 61 ALA B CA 1
ATOM 1657 C C . ALA B 1 61 ? 0.828 -9.688 11.078 1 96.19 61 ALA B C 1
ATOM 1659 O O . ALA B 1 61 ? 1.475 -9.039 11.914 1 96.19 61 ALA B O 1
ATOM 1660 N N . LEU B 1 62 ? 0.987 -10.969 10.93 1 94.62 62 LEU B N 1
ATOM 1661 C CA . LEU B 1 62 ? 1.885 -11.734 11.789 1 94.62 62 LEU B CA 1
ATOM 1662 C C . LEU B 1 62 ? 3.342 -11.406 11.477 1 94.62 62 LEU B C 1
ATOM 1664 O O . LEU B 1 62 ? 4.188 -11.398 12.375 1 94.62 62 LEU B O 1
ATOM 1668 N N . THR B 1 63 ? 3.578 -11.172 10.219 1 95.12 63 THR B N 1
ATOM 1669 C CA . THR B 1 63 ? 4.93 -10.781 9.836 1 95.12 63 THR B CA 1
ATOM 1670 C C . THR B 1 63 ? 5.297 -9.438 10.453 1 95.12 63 THR B C 1
ATOM 1672 O O . THR B 1 63 ? 6.465 -9.18 10.742 1 95.12 63 THR B O 1
ATOM 1675 N N . ALA B 1 64 ? 4.305 -8.578 10.648 1 94 64 ALA B N 1
ATOM 1676 C CA . ALA B 1 64 ? 4.512 -7.285 11.297 1 94 64 ALA B CA 1
ATOM 1677 C C . ALA B 1 64 ? 4.66 -7.441 12.805 1 94 64 ALA B C 1
ATOM 1679 O O . ALA B 1 64 ? 4.941 -6.469 13.508 1 94 64 ALA B O 1
ATOM 1680 N N . ARG B 1 65 ? 4.461 -8.508 13.297 1 89.88 65 ARG B N 1
ATOM 1681 C CA . ARG B 1 65 ? 4.645 -8.898 14.695 1 89.88 65 ARG B CA 1
ATOM 1682 C C . ARG B 1 65 ? 3.736 -8.086 15.617 1 89.88 65 ARG B C 1
ATOM 1684 O O . ARG B 1 65 ? 4.121 -7.754 16.734 1 89.88 65 ARG B O 1
ATOM 1691 N N . GLY B 1 66 ? 2.629 -7.566 15.102 1 84.25 66 GLY B N 1
ATOM 1692 C CA . GLY B 1 66 ? 1.671 -6.828 15.906 1 84.25 66 GLY B CA 1
ATOM 1693 C C . GLY B 1 6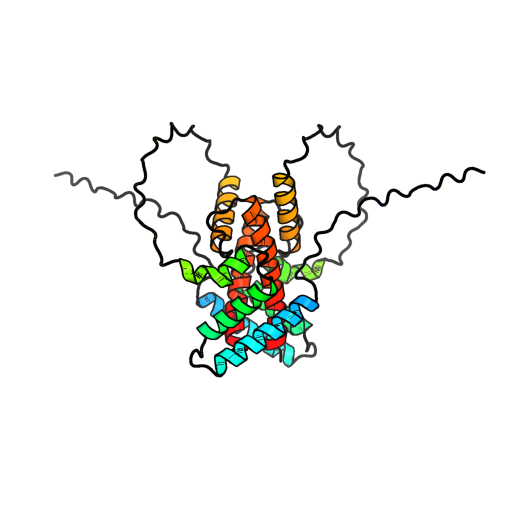6 ? 2.225 -5.523 16.438 1 84.25 66 GLY B C 1
ATOM 1694 O O . GLY B 1 66 ? 1.729 -4.996 17.438 1 84.25 66 GLY B O 1
ATOM 1695 N N . ARG B 1 67 ? 3.203 -4.965 15.859 1 88.06 67 ARG B N 1
ATOM 1696 C CA . ARG B 1 67 ? 3.861 -3.77 16.375 1 88.06 67 ARG B CA 1
ATOM 1697 C C . ARG B 1 67 ? 3.197 -2.506 15.836 1 88.06 67 ARG B C 1
ATOM 1699 O O . ARG B 1 67 ? 3.502 -1.398 16.281 1 88.06 67 ARG B O 1
ATOM 1706 N N . SER B 1 68 ? 2.387 -2.695 14.914 1 94.06 68 SER B N 1
ATOM 1707 C CA . SER B 1 68 ? 1.676 -1.576 14.312 1 94.06 68 SER B CA 1
ATOM 1708 C C . SER B 1 68 ? 0.176 -1.669 14.562 1 94.06 68 SER B C 1
ATOM 1710 O O . SER B 1 68 ? -0.342 -2.746 14.867 1 94.06 68 SER B O 1
ATOM 1712 N N . ARG B 1 69 ? -0.452 -0.533 14.617 1 93.88 69 ARG B N 1
ATOM 1713 C CA . ARG B 1 69 ? -1.895 -0.501 14.836 1 93.88 69 ARG B CA 1
ATOM 1714 C C . ARG B 1 69 ? -2.631 -1.277 13.75 1 93.88 69 ARG B C 1
ATOM 1716 O O . ARG B 1 69 ? -3.592 -1.995 14.031 1 93.88 69 ARG B O 1
ATOM 1723 N N . TRP B 1 70 ? -2.164 -1.038 12.516 1 96.38 70 TRP B N 1
ATOM 1724 C CA . TRP B 1 70 ? -2.852 -1.711 11.422 1 96.38 70 TRP B CA 1
ATOM 1725 C C . TRP B 1 70 ? -2.744 -3.227 11.555 1 96.38 70 TRP B C 1
ATOM 1727 O O . TRP B 1 70 ? -3.709 -3.949 11.297 1 96.38 70 TRP B O 1
ATOM 1737 N N . SER B 1 71 ? -1.594 -3.809 11.922 1 96.06 71 SER B N 1
ATOM 1738 C CA . SER B 1 71 ? -1.443 -5.254 12.039 1 96.06 71 SER B CA 1
ATOM 1739 C C . SER B 1 71 ? -2.295 -5.805 13.18 1 96.06 71 SER B C 1
ATOM 1741 O O . SER B 1 71 ? -2.883 -6.883 13.055 1 96.06 71 SER B O 1
ATOM 1743 N N . ARG B 1 72 ? -2.373 -5.051 14.242 1 94.88 72 ARG B N 1
ATOM 1744 C CA . ARG B 1 72 ? -3.234 -5.461 15.344 1 94.88 72 ARG B CA 1
ATOM 1745 C C . ARG B 1 72 ? -4.703 -5.43 14.938 1 94.88 72 ARG B C 1
ATOM 1747 O O . ARG B 1 72 ? -5.473 -6.32 15.305 1 94.88 72 ARG B O 1
ATOM 1754 N N . ALA B 1 73 ? -5.047 -4.418 14.227 1 95.75 73 ALA B N 1
ATOM 1755 C CA . ALA B 1 73 ? -6.422 -4.309 13.75 1 95.75 73 ALA B CA 1
ATOM 1756 C C . ALA B 1 73 ? -6.789 -5.484 12.852 1 95.75 73 ALA B C 1
ATOM 1758 O O . ALA B 1 73 ? -7.914 -5.988 12.906 1 95.75 73 ALA B O 1
ATOM 1759 N N . ILE B 1 74 ? -5.898 -5.906 12 1 94.44 74 ILE B N 1
ATOM 1760 C CA . ILE B 1 74 ? -6.137 -7.035 11.109 1 94.44 74 ILE B CA 1
ATOM 1761 C C . ILE B 1 74 ? -6.297 -8.312 11.93 1 94.44 74 ILE B C 1
ATOM 1763 O O . ILE B 1 74 ? -7.172 -9.133 11.641 1 94.44 74 ILE B O 1
ATOM 1767 N N . LEU B 1 75 ? -5.438 -8.438 12.859 1 91.75 75 LEU B N 1
ATOM 1768 C CA . LEU B 1 75 ? -5.418 -9.68 13.625 1 91.75 75 LEU B CA 1
ATOM 1769 C C . LEU B 1 75 ? -6.605 -9.75 14.586 1 91.75 75 LEU B C 1
ATOM 1771 O O . LEU B 1 75 ? -7.195 -10.812 14.766 1 91.75 75 LEU B O 1
ATOM 1775 N N . PHE B 1 76 ? -6.984 -8.531 15.141 1 87.31 76 PHE B N 1
ATOM 1776 C CA . PHE B 1 76 ? -7.945 -8.57 16.234 1 87.31 76 PHE B CA 1
ATOM 1777 C C . PHE B 1 76 ? -9.18 -7.742 15.898 1 87.31 76 PHE B C 1
ATOM 1779 O O . PHE B 1 76 ? -10.156 -7.746 16.656 1 87.31 76 PHE B O 1
ATOM 1786 N N . GLY B 1 77 ? -9.188 -6.82 15.008 1 72.62 77 GLY B N 1
ATOM 1787 C CA . GLY B 1 77 ? -10.25 -5.852 14.773 1 72.62 77 GLY B CA 1
ATOM 1788 C C . GLY B 1 77 ? -11.531 -6.484 14.273 1 72.62 77 GLY B C 1
ATOM 1789 O O . GLY B 1 77 ? -12.625 -5.973 14.531 1 72.62 77 GLY B O 1
ATOM 1790 N N . ARG B 1 78 ? -11.578 -7.41 13.336 1 58.66 78 ARG B N 1
ATOM 1791 C CA . ARG B 1 78 ? -12.859 -7.941 12.883 1 58.66 78 ARG B CA 1
ATOM 1792 C C . ARG B 1 78 ? -13.711 -8.414 14.062 1 58.66 78 ARG B C 1
ATOM 1794 O O . ARG B 1 78 ? -14.938 -8.375 14 1 58.66 78 ARG B O 1
ATOM 1801 N N . ARG B 1 79 ? -13.117 -8.648 15.125 1 50.03 79 ARG B N 1
ATOM 1802 C CA . ARG B 1 79 ? -13.914 -9.25 16.188 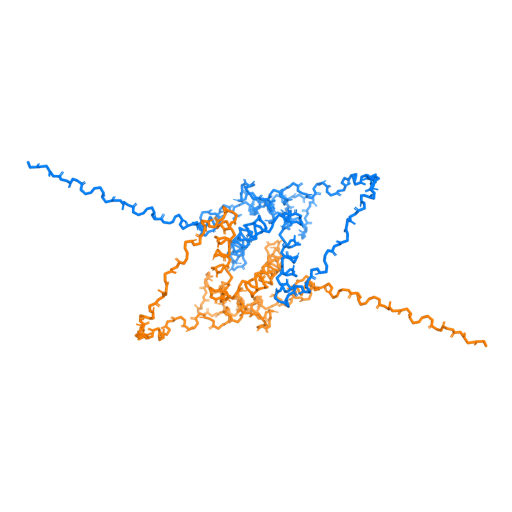1 50.03 79 ARG B CA 1
ATOM 1803 C C . ARG B 1 79 ? -14.812 -8.211 16.859 1 50.03 79 ARG B C 1
ATOM 1805 O O . ARG B 1 79 ? -15.805 -8.562 17.484 1 50.03 79 ARG B O 1
ATOM 1812 N N . GLY B 1 80 ? -14.25 -7.008 16.938 1 44.12 80 GLY B N 1
ATOM 1813 C CA . GLY B 1 80 ? -15 -6.121 17.812 1 44.12 80 GLY B CA 1
ATOM 1814 C C . GLY B 1 80 ? -16.188 -5.477 17.125 1 44.12 80 GLY B C 1
ATOM 1815 O O . GLY B 1 80 ? -16.828 -4.586 17.703 1 44.12 80 GLY B O 1
ATOM 1816 N N . GLY B 1 81 ? -16.203 -5.359 15.82 1 41.84 81 GLY B N 1
ATOM 1817 C CA . GLY B 1 81 ? -17.172 -4.398 15.344 1 41.84 81 GLY B CA 1
ATOM 1818 C C . GLY B 1 81 ? -18.578 -4.656 15.883 1 41.84 81 GLY B C 1
ATOM 1819 O O . GLY B 1 81 ? -19.453 -3.787 15.797 1 41.84 81 GLY B O 1
ATOM 1820 N N . ASN B 1 82 ? -19 -5.879 15.883 1 38.94 82 ASN B N 1
ATOM 1821 C CA . ASN B 1 82 ? -20.422 -5.891 16.172 1 38.94 82 ASN B CA 1
ATOM 1822 C C . ASN B 1 82 ? -20.703 -5.465 17.609 1 38.94 82 ASN B C 1
ATOM 1824 O O . ASN B 1 82 ? -21.812 -5.68 18.125 1 38.94 82 ASN B O 1
ATOM 1828 N N . LEU B 1 83 ? -19.719 -5.535 18.406 1 40.19 83 LEU B N 1
ATOM 1829 C CA . LEU B 1 83 ? -20.312 -5.523 19.734 1 40.19 83 LEU B CA 1
ATOM 1830 C C . LEU B 1 83 ? -21.109 -4.242 19.969 1 40.19 83 LEU B C 1
ATOM 1832 O O . LEU B 1 83 ? -21.016 -3.303 19.172 1 40.19 83 LEU B O 1
ATOM 1836 N N . LEU B 1 84 ? -20.922 -3.52 21.25 1 35.72 84 LEU B N 1
ATOM 1837 C CA . LEU B 1 84 ? -21.766 -2.77 22.172 1 35.72 84 LEU B CA 1
ATOM 1838 C C . LEU B 1 84 ? -21.875 -1.31 21.75 1 35.72 84 LEU B C 1
ATOM 1840 O O . LEU B 1 84 ? -20.984 -0.509 22.047 1 35.72 84 LEU B O 1
ATOM 1844 N N . LEU B 1 85 ? -21.828 -0.978 20.531 1 37.97 85 LEU B N 1
ATOM 1845 C CA . LEU B 1 85 ? -22.047 0.458 20.406 1 37.97 85 LEU B CA 1
ATOM 1846 C C . LEU B 1 85 ? -23.281 0.882 21.188 1 37.97 85 LEU B C 1
ATOM 1848 O O . LEU B 1 85 ? -24.422 0.66 20.734 1 37.97 85 LEU B O 1
ATOM 1852 N N . LYS B 1 86 ? -23.328 0.497 22.531 1 33.34 86 LYS B N 1
ATOM 1853 C CA . LYS B 1 86 ? -24.406 1.108 23.297 1 33.34 86 LYS B CA 1
ATOM 1854 C C . LYS B 1 86 ? -24.469 2.615 23.062 1 33.34 86 LYS B C 1
ATOM 1856 O O . LYS B 1 86 ? -23.453 3.242 22.766 1 33.34 86 LYS B O 1
ATOM 1861 N N . ALA B 1 87 ? -25.734 3.262 23.094 1 35 87 ALA B N 1
ATOM 1862 C CA . ALA B 1 87 ? -26.422 4.551 23.047 1 35 87 ALA B CA 1
ATOM 1863 C C . ALA B 1 87 ? -25.812 5.527 24.047 1 35 87 ALA B C 1
ATOM 1865 O O . ALA B 1 87 ? -26.125 5.477 25.234 1 35 87 ALA B O 1
ATOM 1866 N N . ARG B 1 88 ? -24.516 5.566 24.328 1 37.38 88 ARG B N 1
ATOM 1867 C CA . ARG B 1 88 ? -24.219 6.602 25.312 1 37.38 88 ARG B CA 1
ATOM 1868 C C . ARG B 1 88 ? -24.938 7.902 24.969 1 37.38 88 ARG B C 1
ATOM 1870 O O . ARG B 1 88 ? -25.031 8.281 23.812 1 37.38 88 ARG B O 1
ATOM 1877 N N . GLY B 1 89 ? -25.812 8.375 25.812 1 32.69 89 GLY B N 1
ATOM 1878 C CA . GLY B 1 89 ? -26.5 9.648 25.859 1 32.69 89 GLY B CA 1
ATOM 1879 C C . GLY B 1 89 ? -25.594 10.836 25.609 1 32.69 89 GLY B C 1
ATOM 1880 O O . GLY B 1 89 ? -24.578 11.008 26.297 1 32.69 89 GLY B O 1
ATOM 1881 N N . ARG B 1 90 ? -25.375 11.203 24.391 1 35.88 90 ARG B N 1
ATOM 1882 C CA . ARG B 1 90 ? -24.625 12.375 23.938 1 35.88 90 ARG B CA 1
ATOM 1883 C C . ARG B 1 90 ? -25.047 13.617 24.719 1 35.88 90 ARG B C 1
ATOM 1885 O O . ARG B 1 90 ? -26.219 14 24.703 1 35.88 90 ARG B O 1
ATOM 1892 N N . VAL B 1 91 ? -24.531 13.812 25.938 1 33.22 91 VAL B N 1
ATOM 1893 C CA . VAL B 1 91 ? -24.719 15.156 26.469 1 33.22 91 VAL B CA 1
ATOM 1894 C C . VAL B 1 91 ? -24.297 16.188 25.438 1 33.22 91 VAL B C 1
ATOM 1896 O O . VAL B 1 91 ? -23.25 16.062 24.797 1 33.22 91 VAL B O 1
ATOM 1899 N N . LEU B 1 92 ? -25.203 16.984 24.906 1 34.84 92 LEU B N 1
ATOM 1900 C CA . LEU B 1 92 ? -25.141 18.156 24.047 1 34.84 92 LEU B CA 1
ATOM 1901 C C . LEU B 1 92 ? -24.156 19.188 24.594 1 34.84 92 LEU B C 1
ATOM 1903 O O . LEU B 1 92 ? -24.438 19.828 25.609 1 34.84 92 LEU B O 1
ATOM 1907 N N . VAL B 1 93 ? -22.891 18.906 24.859 1 34.56 93 VAL B N 1
ATOM 1908 C CA . VAL B 1 93 ? -22.062 20.062 25.188 1 34.56 93 VAL B CA 1
ATOM 1909 C C . VAL B 1 93 ? -22.172 21.125 24.094 1 34.56 93 VAL B C 1
ATOM 1911 O O . VAL B 1 93 ? -22.094 20.797 22.906 1 34.56 93 VAL B O 1
ATOM 1914 N N . ARG B 1 94 ? -22.75 22.25 24.344 1 36.03 94 ARG B N 1
ATOM 1915 C CA . ARG B 1 94 ? -22.891 23.5 23.594 1 36.03 94 ARG B CA 1
ATOM 1916 C C . ARG B 1 94 ? -21.547 23.953 23.031 1 36.03 94 ARG B C 1
ATOM 1918 O O . ARG B 1 94 ? -20.625 24.266 23.781 1 36.03 94 ARG B O 1
ATOM 1925 N N . ARG B 1 95 ? -21.078 23.391 21.953 1 37.5 95 ARG B N 1
ATOM 1926 C CA . ARG B 1 95 ? -19.891 23.891 21.25 1 37.5 95 ARG B CA 1
ATOM 1927 C C . ARG B 1 95 ? -20 25.391 20.984 1 37.5 95 ARG B C 1
ATOM 1929 O O . ARG B 1 95 ? -21.062 25.875 20.578 1 37.5 95 ARG B O 1
ATOM 1936 N N . GLY B 1 96 ? -19.297 26.219 21.719 1 38.31 96 GLY B N 1
ATOM 1937 C CA . GLY B 1 96 ? -19.203 27.641 21.453 1 38.31 96 GLY B CA 1
ATOM 1938 C C . GLY B 1 96 ? -19.141 27.969 19.984 1 38.31 96 GLY B C 1
ATOM 1939 O O . GLY B 1 96 ? -18.891 27.094 19.156 1 38.31 96 GLY B O 1
ATOM 1940 N N . ARG B 1 97 ? -19.531 29.25 19.516 1 40.5 97 ARG B N 1
ATOM 1941 C CA . ARG B 1 97 ? -19.625 29.797 18.172 1 40.5 97 ARG B CA 1
ATOM 1942 C C . ARG B 1 97 ? -18.375 29.469 17.359 1 40.5 97 ARG B C 1
ATOM 1944 O O . ARG B 1 97 ? -17.25 29.781 17.781 1 40.5 97 ARG B O 1
ATOM 1951 N N . PRO B 1 98 ? -18.375 28.484 16.516 1 39.78 98 PRO B N 1
ATOM 1952 C CA . PRO B 1 98 ? -17.188 28.266 15.688 1 39.78 98 PRO B CA 1
ATOM 1953 C C . PRO B 1 98 ? -16.656 29.562 15.062 1 39.78 98 PRO B C 1
ATOM 1955 O O . PRO B 1 98 ? -17.453 30.375 14.578 1 39.78 98 PRO B O 1
ATOM 1958 N N . ARG B 1 99 ? -15.648 30.172 15.578 1 42.19 99 ARG B N 1
ATOM 1959 C CA . ARG B 1 99 ? -15 31.266 14.859 1 42.19 99 ARG B CA 1
ATOM 1960 C C . ARG B 1 99 ? -15 31.016 13.359 1 42.19 99 ARG B C 1
ATOM 1962 O O . ARG B 1 99 ? -14.945 29.859 12.922 1 42.19 99 ARG B O 1
ATOM 1969 N N . MET B 1 100 ? -15.578 31.812 12.531 1 42.06 100 MET B N 1
ATOM 1970 C CA . MET B 1 100 ? -15.57 31.812 11.07 1 42.06 100 MET B CA 1
ATOM 1971 C C . MET B 1 100 ? -14.219 31.344 10.531 1 42.06 100 MET B C 1
ATOM 1973 O O . MET B 1 100 ? -13.258 32.125 10.492 1 42.06 100 MET B O 1
ATOM 1977 N N . VAL B 1 101 ? -13.672 30.188 10.93 1 44.28 101 VAL B N 1
ATOM 1978 C CA . VAL B 1 101 ? -12.406 29.781 10.328 1 44.28 101 VAL B CA 1
ATOM 1979 C C . VAL B 1 101 ? -12.461 29.984 8.82 1 44.28 101 VAL B C 1
ATOM 1981 O O . VAL B 1 101 ? -13.438 29.609 8.172 1 44.28 101 VAL B O 1
ATOM 1984 N N . ALA B 1 102 ? -11.727 30.844 8.242 1 48.12 102 ALA B N 1
ATOM 1985 C CA . ALA B 1 102 ? -11.508 31.062 6.812 1 48.12 102 ALA B CA 1
ATOM 1986 C C . ALA B 1 102 ? -11.523 29.734 6.051 1 48.12 102 ALA B C 1
ATOM 1988 O O . ALA B 1 102 ? -11.219 28.688 6.609 1 48.12 102 ALA B O 1
ATOM 1989 N N . SER B 1 103 ? -12.375 29.562 5.094 1 51.19 103 SER B N 1
ATOM 1990 C CA . SER B 1 103 ? -12.414 28.438 4.164 1 51.19 103 SER B CA 1
ATOM 1991 C C . SER B 1 103 ? -11.023 27.828 3.98 1 51.19 103 SER B C 1
ATOM 1993 O O . SER B 1 103 ? -10.062 28.547 3.701 1 51.19 103 SER B O 1
ATOM 1995 N N . PRO B 1 104 ? -10.727 26.719 4.652 1 54.62 104 PRO B N 1
ATOM 1996 C CA . PRO B 1 104 ? -9.398 26.141 4.441 1 54.62 104 PRO B CA 1
ATOM 1997 C C . PRO B 1 104 ? -8.922 26.266 2.996 1 54.62 104 PRO B C 1
ATOM 1999 O O . PRO B 1 104 ? -9.727 26.156 2.066 1 54.62 104 PRO B O 1
ATOM 2002 N N . ARG B 1 105 ? -7.887 26.922 2.688 1 63.16 105 ARG B N 1
ATOM 2003 C CA . ARG B 1 105 ? -7.266 26.984 1.368 1 63.16 105 ARG B CA 1
ATOM 2004 C C . ARG B 1 105 ? -7.398 25.656 0.631 1 63.16 105 ARG B C 1
ATOM 2006 O O . ARG B 1 105 ? -7.496 24.594 1.259 1 63.16 105 ARG B O 1
ATOM 2013 N N . PRO B 1 106 ? -7.809 25.688 -0.669 1 65.31 106 PRO B N 1
ATOM 2014 C CA . PRO B 1 106 ? -7.949 24.484 -1.499 1 65.31 106 PRO B CA 1
ATOM 2015 C C . PRO B 1 106 ? -6.949 23.391 -1.13 1 65.31 106 PRO B C 1
ATOM 2017 O O . PRO B 1 106 ? -7.297 22.219 -1.132 1 65.31 106 PRO B O 1
ATOM 2020 N N . GLU B 1 107 ? -5.801 23.812 -0.711 1 73.62 107 GLU B N 1
ATOM 2021 C CA . GLU B 1 107 ? -4.785 22.828 -0.33 1 73.62 107 GLU B CA 1
ATOM 2022 C C . GLU B 1 107 ? -5.176 22.094 0.95 1 73.62 107 GLU B C 1
ATOM 2024 O O . GLU B 1 107 ? -4.949 20.891 1.075 1 73.62 107 GLU B O 1
ATOM 2029 N N . GLY B 1 108 ? -5.906 22.891 1.647 1 85.69 108 GLY B N 1
ATOM 2030 C CA . GLY B 1 108 ? -6.352 22.312 2.904 1 85.69 108 GLY B CA 1
ATOM 2031 C C . GLY B 1 108 ? -7.398 21.234 2.727 1 85.69 108 GLY B C 1
ATOM 2032 O O . GLY B 1 108 ? -7.34 20.188 3.381 1 85.69 108 GLY B O 1
ATOM 2033 N N . LYS B 1 109 ? -8.242 21.562 1.778 1 89.38 109 LYS B N 1
ATOM 2034 C CA . LYS B 1 109 ? -9.297 20.578 1.512 1 89.38 109 LYS B CA 1
ATOM 2035 C C . LYS B 1 109 ? -8.719 19.297 0.904 1 89.38 109 LYS B C 1
ATOM 2037 O O . LYS B 1 109 ? -9.133 18.203 1.262 1 89.38 109 LYS B O 1
ATOM 2042 N N . ARG B 1 110 ? -7.762 19.5 -0.048 1 91.06 110 ARG B N 1
ATOM 2043 C CA . ARG B 1 110 ? -7.117 18.344 -0.674 1 91.06 110 ARG B CA 1
ATOM 2044 C C . ARG B 1 110 ? -6.395 17.5 0.362 1 91.06 110 ARG B C 1
ATOM 2046 O O . ARG B 1 110 ? -6.473 16.266 0.322 1 91.06 110 ARG B O 1
ATOM 2053 N N . VAL B 1 111 ? -5.746 18.125 1.224 1 94.81 111 VAL B N 1
ATOM 2054 C CA . VAL B 1 111 ? -5.016 17.438 2.283 1 94.81 111 VAL B CA 1
ATOM 2055 C C . VAL B 1 111 ? -6 16.703 3.189 1 94.81 111 VAL B C 1
ATOM 2057 O O . VAL B 1 111 ? -5.801 15.523 3.494 1 94.81 111 VAL B O 1
ATOM 2060 N N . ARG B 1 112 ? -7 17.375 3.551 1 94.94 112 ARG B N 1
ATOM 2061 C CA . ARG B 1 112 ? -8.016 16.797 4.422 1 94.94 112 ARG B CA 1
ATOM 2062 C C . ARG B 1 112 ? -8.664 15.578 3.764 1 94.94 112 ARG B C 1
ATOM 2064 O O . ARG B 1 112 ? -8.852 14.539 4.406 1 94.94 112 ARG B O 1
ATOM 2071 N N . ASP B 1 113 ? -8.961 15.727 2.57 1 95.5 113 ASP B N 1
ATOM 2072 C CA . ASP B 1 113 ? -9.594 14.633 1.839 1 95.5 113 ASP B CA 1
ATOM 2073 C C . ASP B 1 113 ? -8.656 13.43 1.742 1 95.5 113 ASP B C 1
ATOM 2075 O O . ASP B 1 113 ? -9.094 12.289 1.895 1 95.5 113 ASP B O 1
ATOM 2079 N N . SER B 1 114 ? -7.438 13.672 1.437 1 96.56 114 SER B N 1
ATOM 2080 C CA . SER B 1 114 ? -6.473 12.586 1.315 1 96.56 114 SER B CA 1
ATOM 2081 C C . SER B 1 114 ? -6.25 11.891 2.654 1 96.56 114 SER B C 1
ATOM 2083 O O . SER B 1 114 ? -6.121 10.664 2.711 1 96.56 114 SER B O 1
ATOM 2085 N N . LEU B 1 115 ? -6.203 12.656 3.691 1 97.44 115 LEU B N 1
ATOM 2086 C CA . LEU B 1 115 ? -6.055 12.078 5.02 1 97.44 115 LEU B CA 1
ATOM 2087 C C . LEU B 1 115 ? -7.262 11.211 5.371 1 97.44 115 LEU B C 1
ATOM 2089 O O . LEU B 1 115 ? -7.113 10.141 5.965 1 97.44 115 LEU B O 1
ATOM 2093 N N . LEU B 1 116 ? -8.406 11.703 4.996 1 96.88 116 LEU B N 1
ATOM 2094 C CA . LEU B 1 116 ? -9.617 10.922 5.234 1 96.88 116 LEU B CA 1
ATOM 2095 C C . LEU B 1 116 ? -9.57 9.602 4.477 1 96.88 116 LEU B C 1
ATOM 2097 O O . LEU B 1 116 ? -9.945 8.555 5.016 1 96.88 116 LEU B O 1
ATOM 2101 N N . THR B 1 117 ? -9.125 9.625 3.25 1 97.19 117 THR B N 1
ATOM 2102 C CA . THR B 1 117 ? -9 8.406 2.461 1 97.19 117 THR B CA 1
ATOM 2103 C C . THR B 1 117 ? -7.996 7.449 3.1 1 97.19 117 THR B C 1
ATOM 2105 O O . THR B 1 117 ? -8.25 6.246 3.186 1 97.19 117 THR B O 1
ATOM 2108 N N . LEU B 1 118 ? -6.867 7.988 3.592 1 98.12 118 LEU B N 1
ATOM 2109 C CA . LEU B 1 118 ? -5.867 7.156 4.25 1 98.12 118 LEU B CA 1
ATOM 2110 C C . LEU B 1 118 ? -6.438 6.52 5.516 1 98.12 118 LEU B C 1
ATOM 2112 O O . LEU B 1 118 ? -6.152 5.355 5.812 1 98.12 118 LEU B O 1
ATOM 2116 N N . ARG B 1 119 ? -7.266 7.285 6.234 1 96.94 119 ARG B N 1
ATOM 2117 C CA . ARG B 1 119 ? -7.898 6.766 7.441 1 96.94 119 ARG B CA 1
ATOM 2118 C C . ARG B 1 119 ? -8.789 5.57 7.121 1 96.94 119 ARG B C 1
ATOM 2120 O O . ARG B 1 119 ? -8.906 4.645 7.926 1 96.94 119 ARG B O 1
ATOM 2127 N N . ARG B 1 120 ? -9.336 5.582 5.996 1 96.44 120 ARG B N 1
ATOM 2128 C CA . ARG B 1 120 ? -10.234 4.508 5.59 1 96.44 120 ARG B CA 1
ATOM 2129 C C . ARG B 1 120 ? -9.461 3.318 5.039 1 96.44 120 ARG B C 1
ATOM 2131 O O . ARG B 1 120 ? -9.891 2.172 5.176 1 96.44 120 ARG B O 1
ATOM 2138 N N . LEU B 1 121 ? -8.359 3.59 4.445 1 96.94 121 LEU B N 1
ATOM 2139 C CA . LEU B 1 121 ? -7.598 2.549 3.762 1 96.94 121 LEU B CA 1
ATOM 2140 C C . LEU B 1 121 ? -6.73 1.772 4.75 1 96.94 121 LEU B C 1
ATOM 2142 O O . LEU B 1 121 ? -6.508 0.571 4.574 1 96.94 121 LEU B O 1
ATOM 2146 N N . VAL B 1 122 ? -6.188 2.451 5.73 1 97.88 122 VAL B N 1
ATOM 2147 C CA . VAL B 1 122 ? -5.273 1.822 6.68 1 97.88 122 VAL B CA 1
ATOM 2148 C C . VAL B 1 122 ? -6.066 1.22 7.836 1 97.88 122 VAL B C 1
ATOM 2150 O O . VAL B 1 122 ? -6.715 1.943 8.594 1 97.88 122 VAL B O 1
ATOM 2153 N N . PRO B 1 123 ? -6.004 -0.062 8 1 96.69 123 PRO B N 1
ATOM 2154 C CA . PRO B 1 123 ? -6.809 -0.716 9.039 1 96.69 123 PRO B CA 1
ATOM 2155 C C . PRO B 1 123 ? -6.555 -0.145 10.43 1 96.69 123 PRO B C 1
ATOM 2157 O O . PRO B 1 123 ? -5.402 0.028 10.828 1 96.69 123 PRO B O 1
ATOM 2160 N N . GLY B 1 124 ? -7.637 0.135 11.156 1 95.69 124 GLY B N 1
ATOM 2161 C CA . GLY B 1 124 ? -7.547 0.538 12.547 1 95.69 124 GLY B CA 1
ATOM 2162 C C . GLY B 1 124 ? -7.184 2 12.727 1 95.69 124 GLY B C 1
ATOM 2163 O O . GLY B 1 124 ? -6.812 2.424 13.82 1 95.69 124 GLY B O 1
ATOM 2164 N N . CYS B 1 125 ? -7.297 2.771 11.578 1 96.69 125 CYS B N 1
ATOM 2165 C CA . CYS B 1 125 ? -6.758 4.121 11.695 1 96.69 125 CYS B CA 1
ATOM 2166 C C . CYS B 1 125 ? -7.836 5.164 11.406 1 96.69 125 CYS B C 1
ATOM 2168 O O . CYS B 1 125 ? -7.523 6.285 11 1 96.69 125 CYS B O 1
ATOM 2170 N N . ARG B 1 126 ? -9.047 4.891 11.648 1 95.38 126 ARG B N 1
ATOM 2171 C CA . ARG B 1 126 ? -10.164 5.777 11.336 1 95.38 126 ARG B CA 1
ATOM 2172 C C . ARG B 1 126 ? -10.156 7.012 12.227 1 95.38 126 ARG B C 1
ATOM 2174 O O . ARG B 1 126 ? -10.492 8.109 11.789 1 95.38 126 ARG B O 1
ATOM 2181 N N . LYS B 1 127 ? -9.711 6.836 13.469 1 94.31 127 LYS B N 1
ATOM 2182 C CA . LYS B 1 127 ? -9.875 7.926 14.43 1 94.31 127 LYS B CA 1
ATOM 2183 C C . LYS B 1 127 ? -8.547 8.266 15.102 1 94.31 127 LYS B C 1
ATOM 2185 O O . LYS B 1 127 ? -8.516 8.711 16.25 1 94.31 127 LYS B O 1
ATOM 2190 N N . VAL B 1 128 ? -7.453 8.047 14.469 1 94.5 128 VAL B N 1
ATOM 2191 C CA . VAL B 1 128 ? -6.152 8.305 15.078 1 94.5 128 VAL B CA 1
ATOM 2192 C C . VAL B 1 128 ? -5.652 9.688 14.656 1 94.5 128 VAL B C 1
ATOM 2194 O O . VAL B 1 128 ? -6.184 10.289 13.727 1 94.5 128 VAL B O 1
ATOM 2197 N N . SER B 1 129 ? -4.691 10.242 15.391 1 95.06 129 SER B N 1
ATOM 2198 C CA . SER B 1 129 ? -4.09 11.531 15.062 1 95.06 129 SER B CA 1
ATOM 2199 C C . SER B 1 129 ? -3.385 11.477 13.711 1 95.06 129 SER B C 1
ATOM 2201 O O . SER B 1 129 ? -3.025 10.398 13.234 1 95.06 129 SER B O 1
ATOM 2203 N N . THR B 1 130 ? -3.199 12.594 13.125 1 95.19 130 THR B N 1
ATOM 2204 C CA . THR B 1 130 ? -2.545 12.688 11.828 1 95.19 130 THR B CA 1
ATOM 2205 C C . THR B 1 130 ? -1.135 12.109 11.891 1 95.19 130 THR B C 1
ATOM 2207 O O . THR B 1 130 ? -0.702 11.414 10.969 1 95.19 130 THR B O 1
ATOM 2210 N N . SER B 1 131 ? -0.387 12.461 12.906 1 95.19 131 SER B N 1
ATOM 2211 C CA . SER B 1 131 ? 0.965 11.938 13.062 1 95.19 131 SER B CA 1
ATOM 2212 C C . SER B 1 131 ? 0.963 10.414 13.109 1 95.19 131 SER B C 1
ATOM 2214 O O . SER B 1 131 ? 1.76 9.766 12.422 1 95.19 131 SER B O 1
ATOM 2216 N N . SER B 1 132 ? 0.096 9.836 13.891 1 96.5 132 SER B N 1
ATOM 2217 C CA . SER B 1 132 ? -0.022 8.383 13.961 1 96.5 132 SER B CA 1
ATOM 2218 C C . SER B 1 132 ? -0.458 7.801 12.617 1 96.5 132 SER B C 1
ATOM 2220 O O . SER B 1 132 ? 0.027 6.742 12.203 1 96.5 132 SER B O 1
ATOM 2222 N N . LEU B 1 133 ? -1.403 8.461 11.984 1 97.75 133 LEU B N 1
ATOM 2223 C CA . LEU B 1 133 ? -1.894 8 10.695 1 97.75 133 LEU B CA 1
ATOM 2224 C C . LEU B 1 133 ? -0.759 7.922 9.68 1 97.75 133 LEU B C 1
ATOM 2226 O O . LEU B 1 133 ? -0.644 6.938 8.945 1 97.75 133 LEU B O 1
ATOM 2230 N N . LEU B 1 134 ? 0.019 8.922 9.625 1 98 134 LEU B N 1
ATOM 2231 C CA . LEU B 1 134 ? 1.103 8.977 8.648 1 98 134 LEU B CA 1
ATOM 2232 C C . LEU B 1 134 ? 2.133 7.883 8.922 1 98 134 LEU B C 1
ATOM 2234 O O . LEU B 1 134 ? 2.629 7.246 7.992 1 98 134 LEU B O 1
ATOM 2238 N N . GLU B 1 135 ? 2.426 7.676 10.164 1 97.19 135 GLU B N 1
ATOM 2239 C CA . GLU B 1 135 ? 3.34 6.602 10.547 1 97.19 135 GLU B CA 1
ATOM 2240 C C . GLU B 1 135 ? 2.787 5.238 10.148 1 97.19 135 GLU B C 1
ATOM 2242 O O . GLU B 1 135 ? 3.502 4.418 9.562 1 97.19 135 GLU B O 1
ATOM 2247 N N . GLU B 1 136 ? 1.537 5.031 10.469 1 97.81 136 GLU B N 1
ATOM 2248 C CA . GLU B 1 136 ? 0.885 3.771 10.133 1 97.81 136 GLU B CA 1
ATOM 2249 C C . GLU B 1 136 ? 0.781 3.59 8.617 1 97.81 136 GLU B C 1
ATOM 2251 O O . GLU B 1 136 ? 0.949 2.482 8.109 1 97.81 136 GLU B O 1
ATOM 2256 N N . SER B 1 137 ? 0.47 4.672 7.914 1 98.19 137 SER B N 1
ATOM 2257 C CA . SER B 1 137 ? 0.352 4.598 6.461 1 98.19 137 SER B CA 1
ATOM 2258 C C . SER B 1 137 ? 1.681 4.215 5.816 1 98.19 137 SER B C 1
ATOM 2260 O O . SER B 1 137 ? 1.719 3.395 4.898 1 98.19 137 SER B O 1
ATOM 2262 N N . ALA B 1 138 ? 2.758 4.82 6.266 1 97.88 138 ALA B N 1
ATOM 2263 C CA . ALA B 1 138 ? 4.078 4.5 5.727 1 97.88 138 ALA B CA 1
ATOM 2264 C C . ALA B 1 138 ? 4.434 3.039 5.98 1 97.88 138 ALA B C 1
ATOM 2266 O O . ALA B 1 138 ? 4.93 2.352 5.082 1 97.88 138 ALA B O 1
ATOM 2267 N N . ASP B 1 139 ? 4.215 2.6 7.211 1 97.38 139 ASP B N 1
ATOM 2268 C CA . ASP B 1 139 ? 4.52 1.216 7.559 1 97.38 139 ASP B CA 1
ATOM 2269 C C . ASP B 1 139 ? 3.656 0.246 6.754 1 97.38 139 ASP B C 1
ATOM 2271 O O . ASP B 1 139 ? 4.156 -0.755 6.238 1 97.38 139 ASP B O 1
ATOM 2275 N N . TYR B 1 140 ? 2.354 0.484 6.695 1 97.94 140 TYR B N 1
ATOM 2276 C CA . TYR B 1 140 ? 1.419 -0.379 5.98 1 97.94 140 TYR B CA 1
ATOM 2277 C C . TYR B 1 140 ? 1.742 -0.42 4.492 1 97.94 140 TYR B C 1
ATOM 2279 O O . TYR B 1 140 ? 1.664 -1.478 3.863 1 97.94 140 TYR B O 1
ATOM 2287 N N . LEU B 1 141 ? 2.047 0.742 3.943 1 98.25 141 LEU B N 1
ATOM 2288 C CA . LEU B 1 141 ? 2.443 0.821 2.543 1 98.25 141 LEU B CA 1
ATOM 2289 C C . LEU B 1 141 ? 3.666 -0.05 2.273 1 98.25 141 LEU B C 1
ATOM 2291 O O . LEU B 1 141 ? 3.688 -0.815 1.306 1 98.25 141 LEU B O 1
ATOM 2295 N N . ALA B 1 142 ? 4.637 0.058 3.086 1 97.5 142 ALA B N 1
ATOM 2296 C CA . ALA B 1 142 ? 5.832 -0.767 2.949 1 97.5 142 ALA B CA 1
ATOM 2297 C C . ALA B 1 142 ? 5.496 -2.25 3.08 1 97.5 142 ALA B C 1
ATOM 2299 O O . ALA B 1 142 ? 6.047 -3.084 2.357 1 97.5 142 ALA B O 1
ATOM 2300 N N . ALA B 1 143 ? 4.66 -2.584 3.992 1 97.19 143 ALA B N 1
ATOM 2301 C CA . ALA B 1 143 ? 4.234 -3.967 4.191 1 97.19 143 ALA B CA 1
ATOM 2302 C C . ALA B 1 143 ? 3.525 -4.504 2.949 1 97.19 143 ALA B C 1
ATOM 2304 O O . ALA B 1 143 ? 3.754 -5.648 2.543 1 97.19 143 ALA B O 1
ATOM 2305 N N . LEU B 1 144 ? 2.656 -3.674 2.369 1 97.5 144 LEU B N 1
ATOM 2306 C CA . LEU B 1 144 ? 1.944 -4.09 1.166 1 97.5 144 LEU B CA 1
ATOM 2307 C C . LEU B 1 144 ? 2.912 -4.301 0.007 1 97.5 144 LEU B C 1
ATOM 2309 O O . LEU B 1 144 ? 2.754 -5.238 -0.779 1 97.5 144 LEU B O 1
ATOM 2313 N N . GLU B 1 145 ? 3.895 -3.383 -0.103 1 97.12 145 GLU B N 1
ATOM 2314 C CA . GLU B 1 145 ? 4.906 -3.551 -1.143 1 97.12 145 GLU B CA 1
ATOM 2315 C C . GLU B 1 145 ? 5.648 -4.875 -0.98 1 97.12 145 GLU B C 1
ATOM 2317 O O . GLU B 1 145 ? 5.902 -5.574 -1.962 1 97.12 145 GLU B O 1
ATOM 2322 N N . MET B 1 146 ? 6.02 -5.172 0.219 1 95.88 146 MET B N 1
ATOM 2323 C CA . MET B 1 146 ? 6.688 -6.441 0.487 1 95.88 146 MET B CA 1
ATOM 2324 C C . MET B 1 146 ? 5.777 -7.617 0.148 1 95.88 146 MET B C 1
ATOM 2326 O O . MET B 1 146 ? 6.234 -8.625 -0.387 1 95.88 146 MET B O 1
ATOM 2330 N N . GLN B 1 147 ? 4.523 -7.52 0.51 1 96.38 147 GLN B N 1
ATOM 2331 C CA . GLN B 1 147 ? 3.551 -8.562 0.212 1 96.38 147 GLN B CA 1
ATOM 2332 C C . GLN B 1 147 ? 3.445 -8.805 -1.291 1 96.38 147 GLN B C 1
ATOM 2334 O O . GLN B 1 147 ? 3.465 -9.953 -1.744 1 96.38 147 GLN B O 1
ATOM 2339 N N . VAL B 1 148 ? 3.332 -7.77 -2.086 1 95.94 148 VAL B N 1
ATOM 2340 C CA . VAL B 1 148 ? 3.256 -7.871 -3.539 1 95.94 148 VAL B CA 1
ATOM 2341 C C . VAL B 1 148 ? 4.523 -8.539 -4.078 1 95.94 148 VAL B C 1
ATOM 2343 O O . VAL B 1 148 ? 4.453 -9.406 -4.945 1 95.94 148 VAL B O 1
ATOM 2346 N N . LYS B 1 149 ? 5.656 -8.102 -3.561 1 93.94 149 LYS B N 1
ATOM 2347 C CA . LYS B 1 149 ? 6.922 -8.703 -3.967 1 93.94 149 LYS B CA 1
ATOM 2348 C C . LYS B 1 149 ? 6.93 -10.203 -3.705 1 93.94 149 LYS B C 1
ATOM 2350 O O . LYS B 1 149 ? 7.336 -10.984 -4.566 1 93.94 149 LYS B O 1
ATOM 2355 N N . ALA B 1 150 ? 6.5 -10.578 -2.596 1 93.25 150 ALA B N 1
ATOM 2356 C CA . ALA B 1 150 ? 6.457 -11.992 -2.23 1 93.25 150 ALA B CA 1
ATOM 2357 C C . ALA B 1 150 ? 5.488 -12.758 -3.129 1 93.25 150 ALA B C 1
ATOM 2359 O O . ALA B 1 150 ? 5.777 -13.883 -3.553 1 93.25 150 ALA B O 1
ATOM 2360 N N . MET B 1 151 ? 4.367 -12.18 -3.414 1 92.12 151 MET B N 1
ATOM 2361 C CA . MET B 1 151 ? 3.334 -12.844 -4.203 1 92.12 151 MET B CA 1
ATOM 2362 C C . MET B 1 151 ? 3.752 -12.953 -5.664 1 92.12 151 MET B C 1
ATOM 2364 O O . MET B 1 151 ? 3.365 -13.898 -6.352 1 92.12 151 MET B O 1
ATOM 2368 N N . ARG B 1 152 ? 4.527 -11.984 -6.113 1 90 152 ARG B N 1
ATOM 2369 C CA . ARG B 1 152 ? 5.082 -12.062 -7.461 1 90 152 ARG B CA 1
ATOM 2370 C C . ARG B 1 152 ? 5.871 -13.352 -7.656 1 90 152 ARG B C 1
ATOM 2372 O O . ARG B 1 152 ? 5.809 -13.969 -8.727 1 90 152 ARG B O 1
ATOM 2379 N N . GLY B 1 153 ? 6.582 -13.688 -6.672 1 85.69 153 GLY B N 1
ATOM 2380 C CA . GLY B 1 153 ? 7.34 -14.93 -6.734 1 85.69 153 GLY B CA 1
ATOM 2381 C C . GLY B 1 153 ? 6.461 -16.156 -6.828 1 85.69 153 GLY B C 1
ATOM 2382 O O . GLY B 1 153 ? 6.863 -17.172 -7.406 1 85.69 153 GLY B O 1
ATOM 2383 N N . LEU B 1 154 ? 5.277 -16.062 -6.316 1 84 154 LEU B N 1
ATOM 2384 C CA . LEU B 1 154 ? 4.359 -17.203 -6.293 1 84 154 LEU B CA 1
ATOM 2385 C C . LEU B 1 154 ? 3.564 -17.281 -7.59 1 84 154 LEU B C 1
ATOM 2387 O O . LEU B 1 154 ? 3.152 -18.375 -8 1 84 154 LEU B O 1
ATOM 2391 N N . VAL B 1 155 ? 3.281 -16.141 -8.188 1 82 155 VAL B N 1
ATOM 2392 C CA . VAL B 1 155 ? 2.486 -16.109 -9.414 1 82 155 VAL B CA 1
ATOM 2393 C C . VAL B 1 155 ? 3.365 -16.453 -10.609 1 82 155 VAL B C 1
ATOM 2395 O O . VAL B 1 155 ? 2.879 -16.984 -11.609 1 82 155 VAL B O 1
ATOM 2398 N N . GLY B 1 156 ? 4.613 -16.109 -10.664 1 71.31 156 GLY B N 1
ATOM 2399 C CA . GLY B 1 156 ? 5.523 -16.344 -11.766 1 71.31 156 GLY B CA 1
ATOM 2400 C C . GLY B 1 156 ? 5.988 -17.781 -11.859 1 71.31 156 GLY B C 1
ATOM 2401 O O . GLY B 1 156 ? 6.688 -18.156 -12.805 1 71.31 156 GLY B O 1
ATOM 2402 N N . VAL B 1 157 ? 5.715 -18.594 -10.977 1 61.62 157 VAL B N 1
ATOM 2403 C CA . VAL B 1 157 ? 6.074 -20 -11.039 1 61.62 157 VAL B CA 1
ATOM 2404 C C . VAL B 1 157 ? 4.938 -20.797 -11.688 1 61.62 157 VAL B C 1
ATOM 2406 O O . VAL B 1 157 ? 3.764 -20.469 -11.492 1 61.62 157 VAL B O 1
#

Solvent-accessible surface area (backbone atoms only — not comparable to full-atom values): 18216 Å² total; per-residue (Å²): 136,81,76,77,74,75,72,72,73,69,65,76,70,74,79,67,79,65,65,81,48,73,41,71,63,52,36,51,51,29,48,50,40,28,53,55,37,44,53,55,28,65,75,40,92,53,61,53,73,65,40,40,49,50,21,50,51,48,22,51,19,54,65,52,65,52,75,40,64,37,25,38,24,66,71,53,42,80,70,55,68,77,56,82,79,68,84,70,79,75,75,81,73,81,75,70,82,74,69,84,68,70,76,66,52,72,63,45,52,51,35,49,50,23,50,51,49,38,22,71,68,36,49,76,30,72,85,56,55,68,50,56,41,41,44,48,46,36,52,50,47,41,47,50,52,34,49,47,56,44,47,43,61,60,63,70,99,136,80,74,75,74,73,71,71,72,70,66,79,68,72,79,67,78,65,64,80,48,74,42,72,62,54,36,51,52,28,49,50,40,29,52,55,37,44,54,56,26,65,76,40,91,53,62,54,72,65,39,39,49,50,20,49,53,48,21,51,20,56,66,54,64,52,76,41,63,38,26,37,24,67,70,55,40,79,71,55,67,78,56,81,79,68,82,70,80,74,74,80,72,81,74,70,82,75,71,84,68,70,78,65,53,73,63,46,51,52,35,50,52,24,51,52,48,39,21,70,68,36,50,74,30,73,83,56,55,68,52,57,41,41,44,49,46,37,52,50,47,41,47,50,53,33,49,48,55,44,47,45,63,59,63,71,100

Organism: Musa balbisiana (NCBI:txid52838)

Radius of gyration: 24.38 Å; Cα contacts (8 Å, |Δi|>4): 271; chains: 2; bounding box: 106×64×51 Å

pLDDT: mean 75.38, std 24.5, range [31.05, 98.25]

InterPro domains:
  IPR011598 Myc-type, basic helix-loop-helix (bHLH) domain [PS50888] (95-144)
  IPR036638 Helix-loop-helix DNA-binding domain superfamily [SSF47459] (109-154)
  IPR044549 Transcription factor IBH1-like, bHLH domain [cd11444] (117-155)
  IPR044660 Transcription factor IBH1-like [PTHR33124] (26-156)
  IPR059002 IBH1-like, N-terminal domain [PF26576] (27-75)

Sequence (314 aa):
MITAALISKRNPEGSTSENKWGTGARERTYRRRLLEALCRARGGSASGPRAVKEAADSALALTARGRSRWSRAILFGRRGGNLLLKARGRVLVRRGRPRMVASPRPEGKRVRDSLLTLRRLVPGCRKVSTSSLLEESADYLAALEMQVKAMRGLVGVMITAALISKRNPEGSTSENKWGTGARERTYRRRLLEALCRARGGSASGPRAVKEAADSALALTARGRSRWSRAILFGRRGGNLLLKARGRVLVRRGRPRMVASPRPEGKRVRDSLLTLRRLVPGCRKVSTSSLLEESADYLAALEMQVKAMRGLVGV

Foldseek 3Di:
DPPPPPPPPPPPPPPPVPLPLPDPVLLVQLLVQLVVQQVVCVPDPNDDDVSSVLSNLLSLLVSVVVPAQLSVCSVPVVPPVVDPPDPPPPPPPPPPDPDPPPDPDPVVVVVVVVLCVLCVVRGRRNDPDSVSSVVSSVSVVSSVVSSVVSVVVVVVD/DPPPPPPPPPPPPPPPVPLPLPDPVLLVQLLVQLVVQQVVCVPDPNDDDVSSVLSNLLSLLVSVVVPAQLSVCSVPVVPPVPDPPDPPPPPPPPDPDPDPPPDPDPVRVVVVVVLCVLCVVRGRRNDPDSVSSVVSSVSVVSSVVSSVVSVVVVVVD

Secondary structure (DSSP, 8-state):
-------------------TTSSHHHHHHHHHHHHHHHHHHHHSS--SHHHHHHHHHHHHHHHTTT-SHHHHHHHHGGGGTTS----------------------HHHHHHHHHHHHHHHHSTT-TTS-HHHHHHHHHHHHHHHHHHHHHHHHHH--/-------------------TTSSHHHHHHHHHHHHHHHHHHHHSS--SHHHHHHHHHHHHHHHTTT-SHHHHHHHHGGGGTTS----------------------HHHHHHHHHHHHHHHHSTT-TTS-HHHHHHHHHHHHHHHHHHHHHHHHHH--